Protein AF-A0A5M9MQL4-F1 (afdb_monomer)

pLDDT: mean 82.57, std 18.45, range [30.12, 98.5]

Mean predicted aligned error: 11.93 Å

Solvent-accessible surface area (backbone atoms only — not comparable to full-atom values): 17598 Å² total; per-residue (Å²): 66,24,28,81,71,44,81,58,84,65,66,67,48,78,46,79,80,83,87,51,44,29,30,41,37,52,35,53,48,24,28,26,65,87,74,41,56,81,94,66,38,39,53,90,72,33,30,30,50,18,42,39,51,50,51,50,56,43,53,77,66,74,36,50,30,37,40,28,50,42,57,76,33,32,61,45,74,82,80,93,87,56,92,81,45,52,37,38,38,32,18,50,42,86,29,15,28,28,73,91,70,4,24,29,65,71,50,24,53,88,40,50,30,52,73,69,54,20,55,52,46,35,53,51,39,47,49,50,27,53,50,38,29,72,76,72,68,46,78,40,39,73,34,72,18,14,7,15,16,39,34,38,36,36,51,42,42,77,64,67,28,46,76,41,45,51,49,61,60,53,51,74,78,41,70,59,76,67,64,55,68,92,50,81,65,44,79,41,59,48,70,59,38,25,68,59,34,73,72,62,32,66,50,33,56,52,14,51,49,34,43,78,73,72,29,52,23,38,34,43,17,51,36,77,47,68,62,36,69,60,39,52,80,40,36,32,72,43,74,43,57,30,61,89,61,97,68,54,72,66,56,47,62,74,42,37,71,59,32,46,52,56,39,52,52,50,52,50,51,52,52,52,51,51,51,51,53,53,55,52,49,57,55,49,53,54,51,47,55,52,51,50,55,54,50,57,53,56,65,59,68,75,70,71,88,78,78,94,77,94,80,88,82,91,79,90,80,89,80,85,87,132

Structure (mmCIF, N/CA/C/O backbone):
data_AF-A0A5M9MQL4-F1
#
_entry.id   AF-A0A5M9MQL4-F1
#
loop_
_atom_site.group_PDB
_atom_site.id
_atom_site.type_symbol
_atom_site.label_atom_id
_atom_site.label_alt_id
_atom_site.label_comp_id
_atom_site.label_asym_id
_atom_site.label_entity_id
_atom_site.label_seq_id
_atom_site.pdbx_PDB_ins_code
_atom_site.Cartn_x
_atom_site.Cartn_y
_atom_site.Cartn_z
_atom_site.occupancy
_atom_site.B_iso_or_equiv
_atom_site.auth_seq_id
_atom_site.auth_comp_id
_atom_site.auth_asym_id
_atom_site.auth_atom_id
_atom_site.pdbx_PDB_model_num
ATOM 1 N N . MET A 1 1 ? -5.502 16.617 14.161 1.00 89.38 1 MET A N 1
ATOM 2 C CA . MET A 1 1 ? -4.480 16.260 15.170 1.00 89.38 1 MET A CA 1
ATOM 3 C C . MET A 1 1 ? -3.610 15.175 14.572 1.00 89.38 1 MET A C 1
ATOM 5 O O . MET A 1 1 ? -4.162 14.224 14.046 1.00 89.38 1 MET A O 1
ATOM 9 N N . GLY A 1 2 ? -2.292 15.336 14.601 1.00 89.88 2 GLY A N 1
ATOM 10 C CA . GLY A 1 2 ? -1.346 14.356 14.076 1.00 89.88 2 GLY A CA 1
ATOM 11 C C . GLY A 1 2 ? -1.060 13.206 15.049 1.00 89.88 2 GLY A C 1
ATOM 12 O O . GLY A 1 2 ? -1.556 13.206 16.182 1.00 89.88 2 GLY A O 1
ATOM 13 N N . PRO A 1 3 ? -0.200 12.255 14.651 1.00 89.19 3 PRO A N 1
ATOM 14 C CA . PRO A 1 3 ? 0.054 11.037 15.417 1.00 89.19 3 PRO A CA 1
ATOM 15 C C . PRO A 1 3 ? 0.727 11.290 16.766 1.00 89.19 3 PRO A C 1
ATOM 17 O O . PRO A 1 3 ? 0.511 10.532 17.702 1.00 89.19 3 PRO A O 1
ATOM 20 N N . THR A 1 4 ? 1.484 12.377 16.914 1.00 90.81 4 THR A N 1
ATOM 21 C CA . THR A 1 4 ? 2.116 12.801 18.176 1.00 90.81 4 THR A CA 1
ATOM 22 C C . THR A 1 4 ? 1.228 13.727 19.017 1.00 90.81 4 THR A C 1
ATOM 24 O O . THR A 1 4 ? 1.713 14.385 19.933 1.00 90.81 4 THR A O 1
ATOM 27 N N . ARG A 1 5 ? -0.078 13.796 18.714 1.00 89.62 5 ARG A N 1
ATOM 28 C CA . ARG A 1 5 ? -1.075 14.675 19.360 1.00 89.62 5 ARG A CA 1
ATOM 29 C C . ARG A 1 5 ? -0.864 16.178 19.140 1.00 89.62 5 ARG A C 1
ATOM 31 O O . ARG A 1 5 ? -1.530 16.995 19.769 1.00 89.62 5 ARG A O 1
ATOM 38 N N . VAL A 1 6 ? 0.005 16.551 18.205 1.00 91.94 6 VAL A N 1
ATOM 39 C CA . VAL A 1 6 ? 0.216 17.943 17.781 1.00 91.94 6 VAL A CA 1
ATOM 40 C C . VAL A 1 6 ? -0.673 18.251 16.568 1.00 91.94 6 VAL A C 1
ATOM 42 O O . VAL A 1 6 ? -0.814 17.387 15.700 1.00 91.94 6 VAL A O 1
ATOM 45 N N . PRO A 1 7 ? -1.317 19.429 16.470 1.00 93.94 7 PRO A N 1
ATOM 46 C CA . PRO A 1 7 ? -2.039 19.832 15.263 1.00 93.94 7 PRO A CA 1
ATOM 47 C C . PRO A 1 7 ? -1.126 19.852 14.031 1.00 93.94 7 PRO A C 1
ATOM 49 O O . PRO A 1 7 ? 0.000 20.333 14.099 1.00 93.94 7 PRO A O 1
ATOM 52 N N . ILE A 1 8 ? -1.630 19.344 12.908 1.00 93.31 8 ILE A N 1
ATOM 53 C CA . ILE A 1 8 ? -0.932 19.333 11.620 1.00 93.31 8 ILE A CA 1
ATOM 54 C C . ILE A 1 8 ? -1.918 19.714 10.514 1.00 93.31 8 ILE A C 1
ATOM 56 O O . ILE A 1 8 ? -3.110 19.411 10.658 1.00 93.31 8 ILE A O 1
ATOM 60 N N . PRO A 1 9 ? -1.451 20.343 9.423 1.00 94.12 9 PRO A N 1
ATOM 61 C CA . PRO A 1 9 ? -2.223 20.385 8.193 1.00 94.12 9 PRO A CA 1
ATOM 62 C C . PRO A 1 9 ? -2.411 18.957 7.670 1.00 94.12 9 PRO A C 1
ATOM 64 O O . PRO A 1 9 ? -1.522 18.114 7.786 1.00 94.12 9 PRO A O 1
ATOM 67 N N . SER A 1 10 ? -3.590 18.691 7.129 1.00 94.44 10 SER A N 1
ATOM 68 C CA . SER A 1 10 ? -3.975 17.403 6.561 1.00 94.44 10 SER A CA 1
ATOM 69 C C . SER A 1 10 ? -4.997 17.653 5.453 1.00 94.44 10 SER A C 1
ATOM 71 O O . SER A 1 10 ? -5.460 18.785 5.299 1.00 94.44 10 SER A O 1
ATOM 73 N N . PHE A 1 11 ? -5.321 16.635 4.666 1.00 93.88 11 PHE A N 1
ATOM 74 C CA . PHE A 1 11 ? -6.183 16.782 3.499 1.00 93.88 11 PHE A CA 1
ATOM 75 C C . PHE A 1 11 ? -6.940 15.485 3.199 1.00 93.88 11 PHE A C 1
ATOM 77 O O . PHE A 1 11 ? -6.547 14.401 3.629 1.00 93.88 11 PHE A O 1
ATOM 84 N N . TYR A 1 12 ? -8.021 15.620 2.439 1.00 93.94 12 TYR A N 1
ATOM 85 C CA . TYR A 1 12 ? -8.723 14.551 1.736 1.00 93.94 12 TYR A CA 1
ATOM 86 C C . TYR A 1 12 ? -9.181 15.104 0.380 1.00 93.94 12 TYR A C 1
ATOM 88 O O . TYR A 1 12 ? -9.230 16.320 0.184 1.00 93.94 12 TYR A O 1
ATOM 96 N N . GLY A 1 13 ? -9.462 14.218 -0.569 1.00 92.50 13 GLY A N 1
ATOM 97 C CA . GLY A 1 13 ? -10.007 14.579 -1.874 1.00 92.50 13 GLY A CA 1
ATOM 98 C C . GLY A 1 13 ? -11.510 14.336 -1.935 1.00 92.50 13 GLY A C 1
ATOM 99 O O . GLY A 1 13 ? -12.016 13.433 -1.271 1.00 92.50 13 GLY A O 1
ATOM 100 N N . ILE A 1 14 ? -12.210 15.099 -2.771 1.00 92.44 14 ILE A N 1
ATOM 101 C CA . ILE A 1 14 ? -13.597 14.828 -3.153 1.00 92.44 14 ILE A CA 1
ATOM 102 C C . ILE A 1 14 ? -13.629 14.519 -4.649 1.00 92.44 14 ILE A C 1
ATOM 104 O O . ILE A 1 14 ? -13.065 15.255 -5.458 1.00 92.44 14 ILE A O 1
ATOM 108 N N . LEU A 1 15 ? -14.286 13.420 -5.006 1.00 88.25 15 LEU A N 1
ATOM 109 C CA . LEU A 1 15 ? -14.559 13.023 -6.379 1.00 88.25 15 LEU A CA 1
ATOM 110 C C . LEU A 1 15 ? -16.038 13.268 -6.682 1.00 88.25 15 LEU A C 1
ATOM 112 O O . LEU A 1 15 ? -16.921 12.658 -6.071 1.00 88.25 15 LEU A O 1
ATOM 116 N N . GLU A 1 16 ? -16.289 14.143 -7.653 1.00 79.75 16 GLU A N 1
ATOM 117 C CA . GLU A 1 16 ? -17.612 14.438 -8.202 1.00 79.75 16 GLU A CA 1
ATOM 118 C C . GLU A 1 16 ? -17.593 14.057 -9.688 1.00 79.75 16 GLU A C 1
ATOM 120 O O . GLU A 1 16 ? -16.821 14.614 -10.465 1.00 79.75 16 GLU A O 1
ATOM 125 N N . GLY A 1 17 ? -18.380 13.053 -10.089 1.00 65.75 17 GLY A N 1
ATOM 126 C CA . GLY A 1 17 ? -18.441 12.621 -11.495 1.00 65.75 17 GLY A CA 1
ATOM 127 C C . GLY A 1 17 ? -18.803 11.153 -11.733 1.00 65.75 17 GLY A C 1
ATOM 128 O O . GLY A 1 17 ? -19.280 10.816 -12.809 1.00 65.75 17 GLY A O 1
ATOM 129 N N . SER A 1 18 ? -18.661 10.283 -10.730 1.00 60.66 18 SER A N 1
ATOM 130 C CA . SER A 1 18 ? -18.972 8.842 -10.816 1.00 60.66 18 SER A CA 1
ATOM 131 C C . SER A 1 18 ? -20.425 8.493 -10.449 1.00 60.66 18 SER A C 1
ATOM 133 O O . SER A 1 18 ? -20.727 7.359 -10.083 1.00 60.66 18 SER A O 1
ATOM 135 N N . GLY A 1 19 ? -21.337 9.471 -10.496 1.00 74.06 19 GLY A N 1
ATOM 136 C CA . GLY A 1 19 ? -22.740 9.316 -10.084 1.00 74.06 19 GLY A CA 1
ATOM 137 C C . GLY A 1 19 ? -22.990 9.401 -8.570 1.00 74.06 19 GLY A C 1
ATOM 138 O O . GLY A 1 19 ? -24.143 9.516 -8.168 1.00 74.06 19 GLY A O 1
ATOM 139 N N . GLN A 1 20 ? -21.934 9.411 -7.747 1.00 83.94 20 GLN A N 1
ATOM 140 C CA . GLN A 1 20 ? -21.993 9.595 -6.292 1.00 83.94 20 GLN A CA 1
ATOM 141 C C . GLN A 1 20 ? -20.872 10.519 -5.797 1.00 83.94 20 GLN A C 1
ATOM 143 O O . GLN A 1 20 ? -19.739 10.436 -6.279 1.00 83.94 20 GLN A O 1
ATOM 148 N N . LYS A 1 21 ? -21.164 11.382 -4.814 1.00 90.31 21 LYS A N 1
ATOM 149 C CA . LYS A 1 21 ? -20.151 12.247 -4.183 1.00 90.31 21 LYS A CA 1
ATOM 150 C C . LYS A 1 21 ? -19.288 11.400 -3.246 1.00 90.31 21 LYS A C 1
ATOM 152 O O . LYS A 1 21 ? -19.795 10.887 -2.246 1.00 90.31 21 LYS A O 1
ATOM 157 N N . THR A 1 22 ? -18.009 11.228 -3.586 1.00 90.25 22 THR A N 1
ATOM 158 C CA . THR A 1 22 ? -17.096 10.318 -2.871 1.00 90.25 22 THR A CA 1
ATOM 159 C C . THR A 1 22 ? -15.945 11.080 -2.226 1.00 90.25 22 THR A C 1
ATOM 161 O O . THR A 1 22 ? -15.240 11.805 -2.923 1.00 90.25 22 THR A O 1
ATOM 164 N N . ALA A 1 23 ? -15.699 10.880 -0.931 1.00 92.25 23 ALA A N 1
ATOM 165 C CA . ALA A 1 23 ? -14.461 11.327 -0.296 1.00 92.25 23 ALA A CA 1
ATOM 166 C C . ALA A 1 23 ? -13.365 10.265 -0.413 1.00 92.25 23 ALA A C 1
ATOM 168 O O . ALA A 1 23 ? -13.613 9.083 -0.181 1.00 92.25 23 ALA A O 1
ATOM 169 N N . VAL A 1 24 ? -12.143 10.698 -0.713 1.00 91.38 24 VAL A N 1
ATOM 170 C CA . VAL A 1 24 ? -10.936 9.870 -0.712 1.00 91.38 24 VAL A CA 1
ATOM 171 C C . VAL A 1 24 ? -10.000 10.376 0.379 1.00 91.38 24 VAL A C 1
ATOM 173 O O . VAL A 1 24 ? -9.497 11.497 0.312 1.00 91.38 24 VAL A O 1
ATOM 176 N N . ILE A 1 25 ? -9.775 9.551 1.395 1.00 90.69 25 ILE A N 1
ATOM 177 C CA . ILE A 1 25 ? -8.973 9.878 2.571 1.00 90.69 25 ILE A CA 1
ATOM 178 C C . ILE A 1 25 ? -7.661 9.101 2.505 1.00 90.69 25 ILE A C 1
ATOM 180 O O . ILE A 1 25 ? -7.653 7.873 2.587 1.00 90.69 25 ILE A O 1
ATOM 184 N N . GLU A 1 26 ? -6.547 9.828 2.407 1.00 88.81 26 GLU A N 1
ATOM 185 C CA . GLU A 1 26 ? -5.226 9.260 2.660 1.00 88.81 26 GLU A CA 1
ATOM 186 C C . GLU A 1 26 ? -4.913 9.369 4.152 1.00 88.81 26 GLU A C 1
ATOM 188 O O . GLU A 1 26 ? -4.581 10.427 4.690 1.00 88.81 26 GLU A O 1
ATOM 193 N N . MET A 1 27 ? -4.998 8.249 4.853 1.00 85.44 27 MET A N 1
ATOM 194 C CA . MET A 1 27 ? -4.741 8.156 6.280 1.00 85.44 27 MET A CA 1
ATOM 195 C C . MET A 1 27 ? -3.363 8.661 6.682 1.00 85.44 27 MET A C 1
ATOM 197 O O . MET A 1 27 ? -3.205 9.241 7.761 1.00 85.44 27 MET A O 1
ATOM 201 N N . ALA A 1 28 ? -2.355 8.433 5.836 1.00 85.69 28 ALA A N 1
ATOM 202 C CA . ALA A 1 28 ? -0.998 8.885 6.096 1.00 85.69 28 ALA A CA 1
ATOM 203 C C . ALA A 1 28 ? -0.907 10.417 6.213 1.00 85.69 28 ALA A C 1
ATOM 205 O O . ALA A 1 28 ? -0.031 10.906 6.929 1.00 85.69 28 ALA A O 1
ATOM 206 N N . ALA A 1 29 ? -1.849 11.164 5.624 1.00 88.81 29 ALA A N 1
ATOM 207 C CA . ALA A 1 29 ? -1.941 12.613 5.775 1.00 88.81 29 ALA A CA 1
ATOM 208 C C . ALA A 1 29 ? -2.277 13.047 7.214 1.00 88.81 29 ALA A C 1
ATOM 210 O O . ALA A 1 29 ? -1.984 14.181 7.592 1.00 88.81 29 ALA A O 1
ATOM 211 N N . ALA A 1 30 ? -2.886 12.179 8.032 1.00 89.25 30 ALA A N 1
ATOM 212 C CA . ALA A 1 30 ? -3.233 12.468 9.430 1.00 89.25 30 ALA A CA 1
ATOM 213 C C . ALA A 1 30 ? -2.471 11.610 10.451 1.00 89.25 30 ALA A C 1
ATOM 215 O O . ALA A 1 30 ? -2.243 12.050 11.577 1.00 89.25 30 ALA A O 1
ATOM 216 N N . ALA A 1 31 ? -2.091 10.390 10.074 1.00 87.12 31 ALA A N 1
ATOM 217 C CA . ALA A 1 31 ? -1.486 9.386 10.944 1.00 87.12 31 ALA A CA 1
ATOM 218 C C . ALA A 1 31 ? -0.367 8.612 10.221 1.00 87.12 31 ALA A C 1
ATOM 220 O O . ALA A 1 31 ? -0.189 7.417 10.419 1.00 87.12 31 ALA A O 1
ATOM 221 N N . GLY A 1 32 ? 0.389 9.259 9.334 1.00 86.62 32 GLY A N 1
ATOM 222 C CA . GLY A 1 32 ? 1.534 8.655 8.654 1.00 86.62 32 GLY A CA 1
ATOM 223 C C . GLY A 1 32 ? 2.772 8.543 9.545 1.00 86.62 32 GLY A C 1
ATOM 224 O O . GLY A 1 32 ? 3.047 9.402 10.382 1.00 86.62 32 GLY A O 1
ATOM 225 N N . LEU A 1 33 ? 3.583 7.498 9.347 1.00 85.12 33 LEU A N 1
ATOM 226 C CA . LEU A 1 33 ? 4.875 7.345 10.037 1.00 85.12 33 LEU A CA 1
ATOM 227 C C . LEU A 1 33 ? 5.884 8.451 9.669 1.00 85.12 33 LEU A C 1
ATOM 229 O O . LEU A 1 33 ? 6.758 8.770 10.473 1.00 85.12 33 LEU A O 1
ATOM 233 N N . SER A 1 34 ? 5.755 9.050 8.481 1.00 85.94 34 SER A N 1
ATOM 234 C CA . SER A 1 34 ? 6.532 10.218 8.039 1.00 85.94 34 SER A CA 1
ATOM 235 C C . SER A 1 34 ? 6.284 11.461 8.900 1.00 85.94 34 SER A C 1
ATOM 237 O O . SER A 1 34 ? 7.169 12.301 9.020 1.00 85.94 34 SER A O 1
ATOM 239 N N . LEU A 1 35 ? 5.120 11.544 9.552 1.00 87.38 35 LEU A N 1
ATOM 240 C CA . LEU A 1 35 ? 4.739 12.642 10.443 1.00 87.38 35 LEU A CA 1
ATOM 241 C C . LEU A 1 35 ? 5.282 12.470 11.871 1.00 87.38 35 LEU A C 1
ATOM 243 O O . LEU A 1 35 ? 5.104 13.352 12.709 1.00 87.38 35 LEU A O 1
ATOM 247 N N . VAL A 1 36 ? 5.917 11.331 12.175 1.00 88.25 36 VAL A N 1
ATOM 248 C CA . VAL A 1 36 ? 6.486 11.035 13.495 1.00 88.25 36 VAL A CA 1
ATOM 249 C C . VAL A 1 36 ? 8.012 11.149 13.422 1.00 88.25 36 VAL A C 1
ATOM 251 O O . VAL A 1 36 ? 8.656 10.296 12.791 1.00 88.25 36 VAL A O 1
ATOM 254 N N . PRO A 1 37 ? 8.622 12.150 14.089 1.00 88.12 37 PRO A N 1
ATOM 255 C CA . PRO A 1 37 ? 10.072 12.232 14.218 1.00 88.12 37 PRO A CA 1
ATOM 256 C C . PRO A 1 37 ? 10.645 10.915 14.737 1.00 88.12 37 PRO A C 1
ATOM 258 O O . PRO A 1 37 ? 10.048 10.282 15.606 1.00 88.12 37 PRO A O 1
ATOM 261 N N . ARG A 1 38 ? 11.814 10.492 14.238 1.00 86.69 38 ARG A N 1
ATOM 262 C CA . ARG A 1 38 ? 12.418 9.198 14.619 1.00 86.69 38 ARG A CA 1
ATOM 263 C C . ARG A 1 38 ? 12.583 9.039 16.134 1.00 86.69 38 ARG A C 1
ATOM 265 O O . ARG A 1 38 ? 12.374 7.949 16.645 1.00 86.69 38 ARG A O 1
ATOM 272 N N . THR A 1 39 ? 12.900 10.125 16.834 1.00 88.38 39 THR A N 1
ATOM 273 C CA . THR A 1 39 ? 13.045 10.187 18.299 1.00 88.38 39 THR A CA 1
ATOM 274 C C . THR A 1 39 ? 11.723 10.074 19.062 1.00 88.38 39 THR A C 1
ATOM 276 O O . THR A 1 39 ? 11.735 9.844 20.264 1.00 88.38 39 THR A O 1
ATOM 279 N N . CYS A 1 40 ? 10.589 10.226 18.378 1.00 85.75 40 CYS A N 1
ATOM 280 C CA . CYS A 1 40 ? 9.239 10.176 18.942 1.00 85.75 40 CYS A CA 1
ATOM 281 C C . CYS A 1 40 ? 8.453 8.943 18.469 1.00 85.75 40 CYS A C 1
ATOM 283 O O . CYS A 1 40 ? 7.237 8.877 18.648 1.00 85.75 40 CYS A O 1
ATOM 285 N N . ARG A 1 41 ? 9.121 7.988 17.813 1.00 88.50 41 ARG A N 1
ATOM 286 C CA . ARG A 1 41 ? 8.505 6.759 17.312 1.00 88.50 41 ARG A CA 1
ATOM 287 C C . ARG A 1 41 ? 8.243 5.794 18.459 1.00 88.50 41 ARG A C 1
ATOM 289 O O . ARG A 1 41 ? 9.104 5.005 18.825 1.00 88.50 41 ARG A O 1
ATOM 296 N N . ASP A 1 42 ? 7.035 5.883 18.993 1.00 88.12 42 ASP A N 1
ATOM 297 C CA . ASP A 1 42 ? 6.517 4.953 19.985 1.00 88.12 42 ASP A CA 1
ATOM 298 C C . ASP A 1 42 ? 5.043 4.631 19.660 1.00 88.12 42 ASP A C 1
ATOM 300 O O . ASP A 1 42 ? 4.166 5.494 19.788 1.00 88.12 42 ASP A O 1
ATOM 304 N N . PRO A 1 43 ? 4.737 3.404 19.200 1.00 86.19 43 PRO A N 1
ATOM 305 C CA . PRO A 1 43 ? 3.380 3.015 18.837 1.00 86.19 43 PRO A CA 1
ATOM 306 C C . PRO A 1 43 ? 2.434 2.883 20.039 1.00 86.19 43 PRO A C 1
ATOM 308 O O . PRO A 1 43 ? 1.234 2.748 19.830 1.00 86.19 43 PRO A O 1
ATOM 311 N N . CYS A 1 44 ? 2.923 2.937 21.281 1.00 86.56 44 CYS A N 1
ATOM 312 C CA . CYS A 1 44 ? 2.067 2.950 22.468 1.00 86.56 44 CYS A CA 1
ATOM 313 C C . CYS A 1 44 ? 1.450 4.331 22.743 1.00 86.56 44 CYS A C 1
ATOM 315 O O . CYS A 1 44 ? 0.470 4.424 23.481 1.00 86.56 44 CYS A O 1
ATOM 317 N N . VAL A 1 45 ? 2.014 5.406 22.178 1.00 86.88 45 VAL A N 1
ATOM 318 C CA . VAL A 1 45 ? 1.562 6.787 22.437 1.00 86.88 45 VAL A CA 1
ATOM 319 C C . VAL A 1 45 ? 0.992 7.487 21.208 1.00 86.88 45 VAL A C 1
ATOM 321 O O . VAL A 1 45 ? 0.275 8.485 21.360 1.00 86.88 45 VAL A O 1
ATOM 324 N N . THR A 1 46 ? 1.287 6.983 20.005 1.00 87.56 46 THR A N 1
ATOM 325 C CA . THR A 1 46 ? 0.744 7.547 18.767 1.00 87.56 46 THR A CA 1
ATOM 326 C C . THR A 1 46 ? -0.761 7.328 18.647 1.00 87.56 46 THR A C 1
ATOM 328 O O . THR A 1 46 ? -1.338 6.437 19.269 1.00 87.56 46 THR A O 1
ATOM 331 N N . THR A 1 47 ? -1.431 8.183 17.874 1.00 87.38 47 THR A N 1
ATOM 332 C CA . THR A 1 47 ? -2.890 8.144 17.725 1.00 87.38 47 THR A CA 1
ATOM 333 C C . THR A 1 47 ? -3.337 8.279 16.275 1.00 87.38 47 THR A C 1
ATOM 335 O O . THR A 1 47 ? -2.773 9.051 15.506 1.00 87.38 47 THR A O 1
ATOM 338 N N . THR A 1 48 ? -4.419 7.585 15.927 1.00 86.81 48 THR A N 1
ATOM 339 C CA . THR A 1 48 ? -5.154 7.764 14.667 1.00 86.81 48 THR A CA 1
ATOM 340 C C . THR A 1 48 ? -6.323 8.744 14.795 1.00 86.81 48 THR A C 1
ATOM 342 O O . THR A 1 48 ? -7.145 8.831 13.891 1.00 86.81 48 THR A O 1
ATOM 345 N N . PHE A 1 49 ? -6.415 9.518 15.884 1.00 88.19 49 PHE A N 1
ATOM 346 C CA . PHE A 1 49 ? -7.522 10.456 16.113 1.00 88.19 49 PHE A CA 1
ATOM 347 C C . PHE A 1 49 ? -7.743 11.428 14.943 1.00 88.19 49 PHE A C 1
ATOM 349 O O . PHE A 1 49 ? -8.883 11.706 14.581 1.00 88.19 49 PHE A O 1
ATOM 356 N N . GLY A 1 50 ? -6.663 11.903 14.312 1.00 89.25 50 GLY A N 1
ATOM 357 C CA . GLY A 1 50 ? -6.744 12.779 13.141 1.00 89.25 50 GLY A CA 1
ATOM 358 C C . GLY A 1 50 ? -7.496 12.177 11.958 1.00 89.25 50 GLY A C 1
ATOM 359 O O . GLY A 1 50 ? -8.183 12.905 11.256 1.00 89.25 50 GLY A O 1
ATOM 360 N N . VAL A 1 51 ? -7.436 10.858 11.778 1.00 90.00 51 VAL A N 1
ATOM 361 C CA . VAL A 1 51 ? -8.174 10.150 10.720 1.00 90.00 51 VAL A CA 1
ATOM 362 C C . VAL A 1 51 ? -9.674 10.244 10.980 1.00 90.00 51 VAL A C 1
ATOM 364 O O . VAL A 1 51 ? -10.446 10.487 10.062 1.00 90.00 51 VAL A O 1
ATOM 367 N N . GLY A 1 52 ? -10.086 10.158 12.246 1.00 88.94 52 GLY A N 1
ATOM 368 C CA . GLY A 1 52 ? -11.487 10.319 12.632 1.00 88.94 52 GLY A CA 1
ATOM 369 C C . GLY A 1 52 ? -11.978 11.731 12.367 1.00 88.94 52 GLY A C 1
ATOM 370 O O . GLY A 1 52 ? -13.107 11.910 11.934 1.00 88.94 52 GLY A O 1
ATOM 371 N N . GLN A 1 53 ? -11.109 12.728 12.552 1.00 91.19 53 GLN A N 1
ATOM 372 C CA . GLN A 1 53 ? -11.415 14.109 12.186 1.00 91.19 53 GLN A CA 1
ATOM 373 C C . GLN A 1 53 ? -11.555 14.287 10.670 1.00 91.19 53 GLN A C 1
ATOM 375 O O . GLN A 1 53 ? -12.451 15.011 10.256 1.00 91.19 53 GLN A O 1
ATOM 380 N N . LEU A 1 54 ? -10.724 13.622 9.855 1.00 91.88 54 LEU A N 1
ATOM 381 C CA . LEU A 1 54 ? -10.877 13.635 8.394 1.00 91.88 54 LEU A CA 1
ATOM 382 C C . LEU A 1 54 ? -12.188 12.974 7.959 1.00 91.88 54 LEU A C 1
ATOM 384 O O . LEU A 1 54 ? -12.888 13.525 7.121 1.00 91.88 54 LEU A O 1
ATOM 388 N N . ILE A 1 55 ? -12.548 11.836 8.560 1.00 90.12 55 ILE A N 1
ATOM 389 C CA . ILE A 1 55 ? -13.826 11.166 8.285 1.00 90.12 55 ILE A CA 1
ATOM 390 C C . ILE A 1 55 ? -14.991 12.078 8.665 1.00 90.12 55 ILE A C 1
ATOM 392 O O . ILE A 1 55 ? -15.890 12.260 7.858 1.00 90.12 55 ILE A O 1
ATOM 396 N N . THR A 1 56 ? -14.973 12.692 9.852 1.00 89.88 56 THR A N 1
ATOM 397 C CA . THR A 1 56 ? -16.019 13.644 10.255 1.00 89.88 56 THR A CA 1
ATOM 398 C C . THR A 1 56 ? -16.107 14.829 9.295 1.00 89.88 56 THR A C 1
ATOM 400 O O . THR A 1 56 ? -17.203 15.161 8.870 1.00 89.88 56 THR A O 1
ATOM 403 N N . ALA A 1 57 ? -14.975 15.421 8.903 1.00 91.56 57 ALA A N 1
ATOM 404 C CA . ALA A 1 57 ? -14.964 16.529 7.950 1.00 91.56 57 ALA A CA 1
ATOM 405 C C . ALA A 1 57 ? -15.538 16.122 6.582 1.00 91.56 57 ALA A C 1
ATOM 407 O O . ALA A 1 57 ? -16.323 16.863 6.006 1.00 91.56 57 ALA A O 1
ATOM 408 N N . ALA A 1 58 ? -15.215 14.919 6.099 1.00 91.50 58 ALA A N 1
ATOM 409 C CA . ALA A 1 58 ? -15.799 14.378 4.876 1.00 91.50 58 ALA A CA 1
ATOM 410 C C . ALA A 1 58 ? -17.311 14.122 5.011 1.00 91.50 58 ALA A C 1
ATOM 412 O O . ALA A 1 58 ? -18.061 14.373 4.074 1.00 91.50 58 ALA A O 1
ATOM 413 N N . LEU A 1 59 ? -17.778 13.642 6.168 1.00 89.38 59 LEU A N 1
ATOM 414 C CA . LEU A 1 59 ? -19.208 13.455 6.437 1.00 89.38 59 LEU A CA 1
ATOM 415 C C . LEU A 1 59 ? -19.968 14.789 6.464 1.00 89.38 59 LEU A C 1
ATOM 417 O O . LEU A 1 59 ? -21.097 14.839 5.986 1.00 89.38 59 LEU A O 1
ATOM 421 N N . ASP A 1 60 ? -19.348 15.860 6.966 1.00 91.19 60 ASP A N 1
ATOM 422 C CA . ASP A 1 60 ? -19.921 17.215 6.963 1.00 91.19 60 ASP A CA 1
ATOM 423 C C . ASP A 1 60 ? -20.062 17.801 5.540 1.00 91.19 60 ASP A C 1
ATOM 425 O O . ASP A 1 60 ? -20.709 18.829 5.352 1.00 91.19 60 ASP A O 1
ATOM 429 N N . GLU A 1 61 ? -19.488 17.142 4.528 1.00 91.12 61 GLU A N 1
ATOM 430 C CA . GLU A 1 61 ? -19.662 17.471 3.112 1.00 91.12 61 GLU A CA 1
ATOM 431 C C . GLU A 1 61 ? -20.785 16.684 2.413 1.00 91.12 61 GLU A C 1
ATOM 433 O O . GLU A 1 61 ? -20.877 16.721 1.180 1.00 91.12 61 GLU A O 1
ATOM 438 N N . ASP A 1 62 ? -21.630 15.972 3.166 1.00 88.69 62 ASP A N 1
ATOM 439 C CA . ASP A 1 62 ? -22.759 15.182 2.649 1.00 88.69 62 ASP A CA 1
ATOM 440 C C . ASP A 1 62 ? -22.334 14.146 1.587 1.00 88.69 62 ASP A C 1
ATOM 442 O O . ASP A 1 62 ? -23.026 13.891 0.595 1.00 88.69 62 ASP A O 1
ATOM 446 N N . VAL A 1 63 ? -21.152 13.549 1.764 1.00 90.25 63 VAL A N 1
ATOM 447 C CA . VAL A 1 63 ? -20.663 12.491 0.873 1.00 90.25 63 VAL A CA 1
ATOM 448 C C . VAL A 1 63 ? -21.479 11.214 1.046 1.00 90.25 63 VAL A C 1
ATOM 450 O O . VAL A 1 63 ? -21.855 10.831 2.150 1.00 90.25 63 VAL A O 1
ATOM 453 N N . GLN A 1 64 ? -21.717 10.516 -0.058 1.00 88.25 64 GLN A N 1
ATOM 454 C CA . GLN A 1 64 ? -22.453 9.247 -0.063 1.00 88.25 64 GLN A CA 1
ATOM 455 C C . GLN A 1 64 ? -21.523 8.054 0.174 1.00 88.25 64 GLN A C 1
ATOM 457 O O . GLN A 1 64 ? -21.943 7.004 0.668 1.00 88.25 64 GLN A O 1
ATOM 462 N N . ARG A 1 65 ? -20.242 8.235 -0.159 1.00 88.25 65 ARG A N 1
ATOM 463 C CA . ARG A 1 65 ? -19.210 7.209 -0.077 1.00 88.25 65 ARG A CA 1
ATOM 464 C C . ARG A 1 65 ? -17.902 7.792 0.447 1.00 88.25 65 ARG A C 1
ATOM 466 O O . ARG A 1 65 ? -17.518 8.900 0.077 1.00 88.25 65 ARG A O 1
ATOM 473 N N . ILE A 1 66 ? -17.200 7.029 1.276 1.00 88.69 66 ILE A N 1
ATOM 474 C CA . ILE A 1 66 ? -15.839 7.319 1.731 1.00 88.69 66 ILE A CA 1
ATOM 475 C C . ILE A 1 66 ? -14.952 6.140 1.363 1.00 88.69 66 ILE A C 1
ATOM 477 O O . ILE A 1 66 ? -15.228 5.003 1.737 1.00 88.69 66 ILE A O 1
ATOM 481 N N . ILE A 1 67 ? -13.849 6.433 0.689 1.00 86.81 67 ILE A N 1
ATOM 482 C CA . ILE A 1 67 ? -12.754 5.501 0.463 1.00 86.81 67 ILE A CA 1
ATOM 483 C C . ILE A 1 67 ? -11.574 5.979 1.277 1.00 86.81 67 ILE A C 1
ATOM 485 O O . ILE A 1 67 ? -11.116 7.105 1.117 1.00 86.81 67 ILE A O 1
ATOM 489 N N . THR A 1 68 ? -11.069 5.120 2.147 1.00 85.31 68 THR A N 1
ATOM 490 C CA . THR A 1 68 ? -9.864 5.402 2.919 1.00 85.31 68 THR A CA 1
ATOM 491 C C . THR A 1 68 ? -8.833 4.331 2.645 1.00 85.31 68 THR A C 1
ATOM 493 O O . THR A 1 68 ? -9.156 3.143 2.647 1.00 85.31 68 THR A O 1
ATOM 496 N N . ASP A 1 69 ? -7.582 4.718 2.432 1.00 77.38 69 ASP A N 1
ATOM 497 C CA . ASP A 1 69 ? -6.497 3.749 2.521 1.00 77.38 69 ASP A CA 1
ATOM 498 C C . ASP A 1 69 ? -6.220 3.414 3.992 1.00 77.38 69 ASP A C 1
ATOM 500 O O . ASP A 1 69 ? -6.648 4.124 4.901 1.00 77.38 69 ASP A O 1
ATOM 504 N N . VAL A 1 70 ? -5.558 2.285 4.250 1.00 65.06 70 VAL A N 1
ATOM 505 C CA . VAL A 1 70 ? -5.176 1.884 5.606 1.00 65.06 70 VAL A CA 1
ATOM 506 C C . VAL A 1 70 ? -3.683 1.578 5.647 1.00 65.06 70 VAL A C 1
ATOM 508 O O . VAL A 1 70 ? -3.234 0.480 5.300 1.00 65.06 70 VAL A O 1
ATOM 511 N N . VAL A 1 71 ? -2.902 2.566 6.090 1.00 57.62 71 VAL A N 1
ATOM 512 C CA . VAL A 1 71 ? -1.431 2.513 6.165 1.00 57.62 71 VAL A CA 1
ATOM 513 C C . VAL A 1 71 ? -0.947 2.374 7.602 1.00 57.62 71 VAL A C 1
ATOM 515 O O . VAL A 1 71 ? -1.571 2.821 8.543 1.00 57.62 71 VAL A O 1
ATOM 518 N N . ILE A 1 72 ? 0.195 1.732 7.794 1.00 43.88 72 ILE A N 1
ATOM 519 C CA . ILE A 1 72 ? 0.672 1.189 9.069 1.00 43.88 72 ILE A CA 1
ATOM 520 C C . ILE A 1 72 ? 0.812 2.242 10.216 1.00 43.88 72 ILE A C 1
ATOM 522 O O . ILE A 1 72 ? 1.880 2.826 10.364 1.00 43.88 72 ILE A O 1
ATOM 526 N N . GLN A 1 73 ? -0.168 2.390 11.132 1.00 48.66 73 GLN A N 1
ATOM 527 C CA . GLN A 1 73 ? -0.003 3.073 12.449 1.00 48.66 73 GLN A CA 1
ATOM 528 C C . GLN A 1 73 ? -0.740 2.412 13.630 1.00 48.66 73 GLN A C 1
ATOM 530 O O . GLN A 1 73 ? -1.102 1.264 13.478 1.00 48.66 73 GLN A O 1
ATOM 535 N N . ALA A 1 74 ? -0.706 2.955 14.854 1.00 38.59 74 ALA A N 1
ATOM 536 C CA . ALA A 1 74 ? -1.253 2.342 16.083 1.00 38.59 74 ALA A CA 1
ATOM 537 C C . ALA A 1 74 ? -2.724 2.755 16.322 1.00 38.59 74 ALA A C 1
ATOM 539 O O . ALA A 1 74 ? -3.129 3.792 15.799 1.00 38.59 74 ALA A O 1
ATOM 540 N N . PRO A 1 75 ? -3.540 1.995 17.079 1.00 42.41 75 PRO A N 1
ATOM 541 C CA . PRO A 1 75 ? -4.981 2.226 17.119 1.00 42.41 75 PRO A CA 1
ATOM 542 C C . PRO A 1 75 ? -5.357 3.309 18.133 1.00 42.41 75 PRO A C 1
ATOM 544 O O . PRO A 1 75 ? -4.974 3.193 19.287 1.00 42.41 75 PRO A O 1
ATOM 547 N N . VAL A 1 76 ? -6.178 4.290 17.737 1.00 41.38 76 VAL A N 1
ATOM 548 C CA . VAL A 1 76 ? -7.368 4.766 18.486 1.00 41.38 76 VAL A CA 1
ATOM 549 C C . VAL A 1 76 ? -8.261 5.543 17.516 1.00 41.38 76 VAL A C 1
ATOM 551 O O . VAL A 1 76 ? -7.840 6.576 16.989 1.00 41.38 76 VAL A O 1
ATOM 554 N N . MET A 1 77 ? -9.513 5.122 17.330 1.00 49.00 77 MET A N 1
ATOM 555 C CA . MET A 1 77 ? -10.526 5.993 16.734 1.00 49.00 77 MET A CA 1
ATOM 556 C C . MET A 1 77 ? -11.930 5.665 17.245 1.00 49.00 77 MET A C 1
ATOM 558 O O . MET A 1 77 ? -12.312 4.501 17.321 1.00 49.00 77 MET A O 1
ATOM 562 N N . VAL A 1 78 ? -12.689 6.712 17.576 1.00 39.59 78 VAL A N 1
ATOM 563 C CA . VAL A 1 78 ? -14.133 6.675 17.830 1.00 39.59 78 VAL A CA 1
ATOM 564 C C . VAL A 1 78 ? -14.752 7.741 16.933 1.00 39.59 78 VAL A C 1
ATOM 566 O O . VAL A 1 78 ? -14.432 8.919 17.078 1.00 39.59 78 VAL A O 1
ATOM 569 N N . VAL A 1 79 ? -15.615 7.328 16.006 1.00 48.28 79 VAL A N 1
ATOM 570 C CA . VAL A 1 79 ? -16.445 8.218 15.182 1.00 48.28 79 VAL A CA 1
ATOM 571 C C . VAL A 1 79 ? -17.900 7.803 15.392 1.00 48.28 79 VAL A C 1
ATOM 573 O O . VAL A 1 79 ? -18.230 6.621 15.322 1.00 48.28 79 VAL A O 1
ATOM 576 N N . LEU A 1 80 ? -18.764 8.772 15.691 1.00 42.75 80 LEU A N 1
ATOM 577 C CA . LEU A 1 80 ? -20.196 8.591 15.930 1.00 42.75 80 LEU A CA 1
ATOM 578 C C . LEU A 1 80 ? -20.968 9.369 14.857 1.00 42.75 80 LEU A C 1
ATOM 580 O O . LEU A 1 80 ? -21.162 10.566 15.044 1.00 42.75 80 LEU A O 1
ATOM 584 N N . ARG A 1 81 ? -21.360 8.695 13.758 1.00 50.88 81 ARG A N 1
ATOM 585 C CA . ARG A 1 81 ? -22.465 9.006 12.801 1.00 50.88 81 ARG A CA 1
ATOM 586 C C . ARG A 1 81 ? -22.215 8.311 11.452 1.00 50.88 81 ARG A C 1
ATOM 588 O O . ARG A 1 81 ? -21.595 8.888 10.576 1.00 50.88 81 ARG A O 1
ATOM 595 N N . LEU A 1 82 ? -22.645 7.055 11.295 1.00 60.56 82 LEU A N 1
ATOM 596 C CA . LEU A 1 82 ? -22.203 6.221 10.157 1.00 60.56 82 LEU A CA 1
ATOM 597 C C . LEU A 1 82 ? -23.298 5.411 9.459 1.00 60.56 82 LEU A C 1
ATOM 599 O O . LEU A 1 82 ? -23.003 4.606 8.588 1.00 60.56 82 LEU A O 1
ATOM 603 N N . ARG A 1 83 ? -24.571 5.586 9.826 1.00 56.12 83 ARG A N 1
ATOM 604 C CA . ARG A 1 83 ? -25.634 4.695 9.330 1.00 56.12 83 ARG A CA 1
ATOM 605 C C . ARG A 1 83 ? -26.064 4.942 7.877 1.00 56.12 83 ARG A C 1
ATOM 607 O O . ARG A 1 83 ? -26.802 4.114 7.360 1.00 56.12 83 ARG A O 1
ATOM 614 N N . GLU A 1 84 ? -25.614 6.019 7.234 1.00 72.31 84 GLU A N 1
ATOM 615 C CA . GLU A 1 84 ? -26.098 6.425 5.899 1.00 72.31 84 GLU A CA 1
ATOM 616 C C . GLU A 1 84 ? -25.003 6.523 4.822 1.00 72.31 84 GLU A C 1
ATOM 618 O O . GLU A 1 84 ? -25.329 6.706 3.654 1.00 72.31 84 GLU A O 1
ATOM 623 N N . VAL A 1 85 ? -23.723 6.359 5.177 1.00 85.19 85 VAL A N 1
ATOM 624 C CA . VAL A 1 85 ? -22.586 6.538 4.254 1.00 85.19 85 VAL A CA 1
ATOM 625 C C . VAL A 1 85 ? -21.831 5.225 4.080 1.00 85.19 85 VAL A C 1
ATOM 627 O O . VAL A 1 85 ? -21.479 4.569 5.061 1.00 85.19 85 VAL A O 1
ATOM 630 N N . GLN A 1 86 ? -21.550 4.847 2.831 1.00 86.75 86 GLN A N 1
ATOM 631 C CA . GLN A 1 86 ? -20.752 3.662 2.518 1.00 86.75 86 GLN A CA 1
ATOM 632 C C . GLN A 1 86 ? -19.271 3.950 2.773 1.00 86.75 86 GLN A C 1
ATOM 634 O O . GLN A 1 86 ? -18.679 4.786 2.096 1.00 86.75 86 GLN A O 1
ATOM 639 N N . ILE A 1 87 ? -18.657 3.250 3.731 1.00 88.19 87 ILE A N 1
ATOM 640 C CA . ILE A 1 87 ? -17.215 3.353 3.989 1.00 88.19 87 ILE A CA 1
ATOM 641 C C . ILE A 1 87 ? -16.506 2.110 3.469 1.00 88.19 87 ILE A C 1
ATOM 643 O O . ILE A 1 87 ? -16.809 0.991 3.879 1.00 88.19 87 ILE A O 1
ATOM 647 N N . GLU A 1 88 ? -15.510 2.324 2.621 1.00 88.56 88 GLU A N 1
ATOM 648 C CA . GLU A 1 88 ? -14.612 1.293 2.121 1.00 88.56 88 GLU A CA 1
ATOM 649 C C . GLU A 1 88 ? -13.182 1.583 2.550 1.00 88.56 88 GLU A C 1
ATOM 651 O O . GLU A 1 88 ? -12.640 2.665 2.325 1.00 88.56 88 GLU A O 1
ATOM 656 N N . ALA A 1 89 ? -12.565 0.590 3.180 1.00 89.19 89 ALA A N 1
ATOM 657 C CA . ALA A 1 89 ? -11.210 0.688 3.680 1.00 89.19 89 ALA A CA 1
ATOM 658 C C . ALA A 1 89 ? -10.286 -0.211 2.858 1.00 89.19 89 ALA A C 1
ATOM 660 O O . ALA A 1 89 ? -10.351 -1.442 2.904 1.00 89.19 89 ALA A O 1
ATOM 661 N N . VAL A 1 90 ? -9.411 0.436 2.104 1.00 87.69 90 VAL A N 1
ATOM 662 C CA . VAL A 1 90 ? -8.496 -0.167 1.149 1.00 87.69 90 VAL A CA 1
ATOM 663 C C . VAL A 1 90 ? -7.210 -0.536 1.880 1.00 87.69 90 VAL A C 1
ATOM 665 O O . VAL A 1 90 ? -6.430 0.324 2.293 1.00 87.69 90 VAL A O 1
ATOM 668 N N . CYS A 1 91 ? -6.986 -1.830 2.091 1.00 85.00 91 CYS A N 1
ATOM 669 C CA . CYS A 1 91 ? -5.989 -2.300 3.046 1.00 85.00 91 CYS A CA 1
ATOM 670 C C . CYS A 1 91 ? -5.086 -3.414 2.504 1.00 85.00 91 CYS A C 1
ATOM 672 O O . CYS A 1 91 ? -5.340 -4.019 1.461 1.00 85.00 91 CYS A O 1
ATOM 674 N N . ASN A 1 92 ? -3.991 -3.674 3.229 1.00 84.00 92 ASN A N 1
ATOM 675 C CA . ASN A 1 92 ? -3.224 -4.899 3.026 1.00 84.00 92 ASN A CA 1
ATOM 676 C C . ASN A 1 92 ? -4.031 -6.083 3.573 1.00 84.00 92 ASN A C 1
ATOM 678 O O . ASN A 1 92 ? -4.224 -6.188 4.786 1.00 84.00 92 ASN A O 1
ATOM 682 N N . TRP A 1 93 ? -4.482 -6.948 2.669 1.00 87.00 93 TRP A N 1
ATOM 683 C CA . TRP A 1 93 ? -5.404 -8.044 2.954 1.00 87.00 93 TRP A CA 1
ATOM 684 C C . TRP A 1 93 ? -4.817 -9.102 3.896 1.00 87.00 93 TRP A C 1
ATOM 686 O O . TRP A 1 93 ? -5.530 -9.651 4.733 1.00 87.00 93 TRP A O 1
ATOM 696 N N . ASP A 1 94 ? -3.503 -9.317 3.839 1.00 87.38 94 ASP A N 1
ATOM 697 C CA . ASP A 1 94 ? -2.821 -10.350 4.628 1.00 87.38 94 ASP A CA 1
ATOM 698 C C . ASP A 1 94 ? -2.629 -9.964 6.105 1.00 87.38 94 ASP A C 1
ATOM 700 O O . ASP A 1 94 ? -2.251 -10.793 6.937 1.00 87.38 94 ASP A O 1
ATOM 704 N N . ASN A 1 95 ? -2.878 -8.699 6.457 1.00 89.19 95 ASN A N 1
ATOM 705 C CA . ASN A 1 95 ? -2.649 -8.204 7.807 1.00 89.19 95 ASN A CA 1
ATOM 706 C C . ASN A 1 95 ? -3.804 -8.574 8.740 1.00 89.19 95 ASN A C 1
ATOM 708 O O . ASN A 1 95 ? -4.907 -8.038 8.629 1.00 89.19 95 ASN A O 1
ATOM 712 N N . VAL A 1 96 ? -3.509 -9.400 9.742 1.00 94.00 96 VAL A N 1
ATOM 713 C CA . VAL A 1 96 ? -4.457 -9.807 10.789 1.00 94.00 96 VAL A CA 1
ATOM 714 C C . VAL A 1 96 ? -4.200 -9.084 12.111 1.00 94.00 96 VAL A C 1
ATOM 716 O O . VAL A 1 96 ? -3.077 -8.666 12.405 1.00 94.00 96 VAL A O 1
ATOM 719 N N . LEU A 1 97 ? -5.250 -8.893 12.912 1.00 93.69 97 LEU A N 1
ATOM 720 C CA . LEU A 1 97 ? -5.183 -8.152 14.172 1.00 93.69 97 LEU A CA 1
ATOM 721 C C . LEU A 1 97 ? -4.341 -8.883 15.233 1.00 93.69 97 LEU A C 1
ATOM 723 O O . LEU A 1 97 ? -3.470 -8.281 15.863 1.00 93.69 97 LEU A O 1
ATOM 727 N N . CYS A 1 98 ? -4.583 -10.182 15.397 1.00 95.44 98 CYS A N 1
ATOM 728 C CA . CYS A 1 98 ? -4.104 -10.988 16.520 1.00 95.44 98 CYS A CA 1
ATOM 729 C C . CYS A 1 98 ? -3.177 -12.136 16.087 1.00 95.44 98 CYS A C 1
ATOM 731 O O . CYS A 1 98 ? -2.940 -12.371 14.901 1.00 95.44 98 CYS A O 1
ATOM 733 N N . GLY A 1 99 ? -2.704 -12.920 17.058 1.00 93.19 99 GLY A N 1
ATOM 734 C CA . GLY A 1 99 ? -1.971 -14.166 16.808 1.00 93.19 99 GLY A CA 1
ATOM 735 C C . GLY A 1 99 ? -0.494 -13.972 16.433 1.00 93.19 99 GLY A C 1
ATOM 736 O O . GLY A 1 99 ? 0.024 -12.853 16.487 1.00 93.19 99 GLY A O 1
ATOM 737 N N . PRO A 1 100 ? 0.229 -15.051 16.079 1.00 92.06 100 PRO A N 1
ATOM 738 C CA . PRO A 1 100 ? 1.673 -14.990 15.820 1.00 92.06 100 PRO A CA 1
ATOM 739 C C . PRO A 1 100 ? 2.049 -14.061 14.660 1.00 92.06 100 PRO A C 1
ATOM 741 O O . PRO A 1 100 ? 3.081 -13.402 14.705 1.00 92.06 100 PRO A O 1
ATOM 744 N N . LYS A 1 101 ? 1.176 -13.969 13.647 1.00 91.88 101 LYS A N 1
ATOM 745 C CA . LYS A 1 101 ? 1.290 -13.040 12.510 1.00 91.88 101 LYS A CA 1
ATOM 746 C C . LYS A 1 101 ? 0.502 -11.736 12.719 1.00 91.88 101 LYS A C 1
ATOM 748 O O . LYS A 1 101 ? 0.268 -11.000 11.766 1.00 91.88 101 LYS A O 1
ATOM 753 N N . GLY A 1 102 ? 0.076 -11.462 13.952 1.00 92.25 102 GLY A N 1
ATOM 754 C CA . GLY A 1 102 ? -0.681 -10.268 14.304 1.00 92.25 102 GLY A CA 1
ATOM 755 C C . GLY A 1 102 ? 0.112 -8.993 14.044 1.00 92.25 102 GLY A C 1
ATOM 756 O O . GLY A 1 102 ? 1.334 -8.948 14.220 1.00 92.25 102 GLY A O 1
ATOM 757 N N . VAL A 1 103 ? -0.592 -7.929 13.661 1.00 91.06 103 VAL A N 1
ATOM 758 C CA . VAL A 1 103 ? 0.019 -6.667 13.226 1.00 91.06 103 VAL A CA 1
ATOM 759 C C . VAL A 1 103 ? 0.996 -6.079 14.249 1.00 91.06 103 VAL A C 1
ATOM 761 O O . VAL A 1 103 ? 2.021 -5.521 13.858 1.00 91.06 103 VAL A O 1
ATOM 764 N N . ALA A 1 104 ? 0.718 -6.211 15.550 1.00 91.69 104 ALA A N 1
ATOM 765 C CA . ALA A 1 104 ? 1.600 -5.710 16.602 1.00 91.69 104 ALA A CA 1
ATOM 766 C C . ALA A 1 104 ? 2.990 -6.362 16.528 1.00 91.69 104 ALA A C 1
ATOM 768 O O . ALA A 1 104 ? 3.994 -5.655 16.536 1.00 91.69 104 ALA A O 1
ATOM 769 N N . ARG A 1 105 ? 3.045 -7.688 16.356 1.00 93.31 105 ARG A N 1
ATOM 770 C CA . ARG A 1 105 ? 4.293 -8.463 16.280 1.00 93.31 105 ARG A CA 1
ATOM 771 C C . ARG A 1 105 ? 5.041 -8.237 14.973 1.00 93.31 105 ARG A C 1
ATOM 773 O O . ARG A 1 105 ? 6.255 -8.076 14.980 1.00 93.31 105 ARG A O 1
ATOM 780 N N . VAL A 1 106 ? 4.313 -8.176 13.859 1.00 91.00 106 VAL A N 1
ATOM 781 C CA . VAL A 1 106 ? 4.912 -8.024 12.524 1.00 91.00 106 VAL A CA 1
ATOM 782 C C . VAL A 1 106 ? 5.425 -6.600 12.290 1.00 91.00 106 VAL A C 1
ATOM 784 O O . VAL A 1 106 ? 6.500 -6.410 11.728 1.00 91.00 106 VAL A O 1
ATOM 787 N N . TYR A 1 107 ? 4.675 -5.584 12.726 1.00 88.81 107 TYR A N 1
ATOM 788 C CA . TYR A 1 107 ? 4.920 -4.192 12.341 1.00 88.81 107 TYR A CA 1
ATOM 789 C C . TYR A 1 107 ? 5.169 -3.232 13.511 1.00 88.81 107 TYR A C 1
ATOM 791 O O . TYR A 1 107 ? 5.434 -2.052 13.273 1.00 88.81 107 TYR A O 1
ATOM 799 N N . GLY A 1 108 ? 5.078 -3.681 14.762 1.00 88.31 108 GLY A N 1
ATOM 800 C CA . GLY A 1 108 ? 5.462 -2.892 15.937 1.00 88.31 108 GLY A CA 1
ATOM 801 C C . GLY A 1 108 ? 6.942 -2.488 15.930 1.00 88.31 108 GLY A C 1
ATOM 802 O O . GLY A 1 108 ? 7.223 -1.293 16.066 1.00 88.31 108 GLY A O 1
ATOM 803 N N . PRO A 1 109 ? 7.892 -3.416 15.689 1.00 89.19 109 PRO A N 1
ATOM 804 C CA . PRO A 1 109 ? 9.325 -3.113 15.753 1.00 89.19 109 PRO A CA 1
ATOM 805 C C . PRO A 1 109 ? 9.778 -2.003 14.797 1.00 89.19 109 PRO A C 1
ATOM 807 O O . PRO A 1 109 ? 10.467 -1.068 15.198 1.00 89.19 109 PRO A O 1
ATOM 810 N N . GLN A 1 110 ? 9.308 -2.012 13.546 1.00 85.62 110 GLN A N 1
ATOM 811 C CA . GLN A 1 110 ? 9.619 -0.951 12.573 1.00 85.62 110 GLN A CA 1
ATOM 812 C C . GLN A 1 110 ? 9.063 0.436 12.966 1.00 85.62 110 GLN A C 1
ATOM 814 O O . GLN A 1 110 ? 9.513 1.461 12.447 1.00 85.62 110 GLN A O 1
ATOM 819 N N . LYS A 1 111 ? 8.086 0.481 13.885 1.00 82.88 111 LYS A N 1
ATOM 820 C CA . LYS A 1 111 ? 7.518 1.714 14.452 1.00 82.88 111 LYS A CA 1
ATOM 821 C C . LYS A 1 111 ? 8.200 2.150 15.747 1.00 82.88 111 LYS A C 1
ATOM 823 O O . LYS A 1 111 ? 7.766 3.144 16.314 1.00 82.88 111 LYS A O 1
ATOM 828 N N . GLY A 1 112 ? 9.231 1.440 16.203 1.00 86.88 112 GLY A N 1
ATOM 829 C CA . GLY A 1 112 ? 9.963 1.757 17.428 1.00 86.88 112 GLY A CA 1
ATOM 830 C C . GLY A 1 112 ? 9.512 0.988 18.671 1.00 86.88 112 GLY A C 1
ATOM 831 O O . GLY A 1 112 ? 10.018 1.283 19.748 1.00 86.88 112 GLY A O 1
ATOM 832 N N . ALA A 1 113 ? 8.610 0.002 18.555 1.00 89.44 113 ALA A N 1
ATOM 833 C CA . ALA A 1 113 ? 8.302 -0.868 19.692 1.00 89.44 113 ALA A CA 1
ATOM 834 C C . ALA A 1 113 ? 9.495 -1.777 20.015 1.00 89.44 113 ALA A C 1
ATOM 836 O O . ALA A 1 113 ? 9.997 -2.486 19.141 1.00 89.44 113 ALA A O 1
ATOM 837 N N . ASN A 1 114 ? 9.904 -1.815 21.279 1.00 93.94 114 ASN A N 1
ATOM 838 C CA . ASN A 1 114 ? 10.752 -2.892 21.783 1.00 93.94 114 ASN A CA 1
ATOM 839 C C . ASN A 1 114 ? 9.939 -4.194 21.971 1.00 93.94 114 ASN A C 1
ATOM 841 O O . ASN A 1 114 ? 8.722 -4.222 21.775 1.00 93.94 114 ASN A O 1
ATOM 845 N N . GLU A 1 115 ? 10.603 -5.288 22.339 1.00 95.06 115 GLU A N 1
ATOM 846 C CA . GLU A 1 115 ? 9.972 -6.608 22.503 1.00 95.06 115 GLU A CA 1
ATOM 847 C C . GLU A 1 115 ? 8.844 -6.600 23.550 1.00 95.06 115 GLU A C 1
ATOM 849 O O . GLU A 1 115 ? 7.740 -7.078 23.290 1.00 95.06 115 GLU A O 1
ATOM 854 N N . GLN A 1 116 ? 9.071 -5.961 24.700 1.00 95.88 116 GLN A N 1
ATOM 855 C CA . GLN A 1 116 ? 8.072 -5.856 25.764 1.00 95.88 116 GLN A CA 1
ATOM 856 C C . GLN A 1 116 ? 6.846 -5.040 25.323 1.00 95.88 116 GLN A C 1
ATOM 858 O O . GLN A 1 116 ? 5.709 -5.434 25.581 1.00 95.88 116 GLN A O 1
ATOM 863 N N . GLN A 1 117 ? 7.063 -3.915 24.637 1.00 93.94 117 GLN A N 1
ATOM 864 C CA . GLN A 1 117 ? 5.993 -3.098 24.058 1.00 93.94 117 GLN A CA 1
ATOM 865 C C . GLN A 1 117 ? 5.229 -3.869 22.981 1.00 93.94 117 GLN A C 1
ATOM 867 O O . GLN A 1 117 ? 4.011 -3.760 22.896 1.00 93.94 117 GLN A O 1
ATOM 872 N N . THR A 1 118 ? 5.931 -4.665 22.177 1.00 94.44 118 THR A N 1
ATOM 873 C CA . THR A 1 118 ? 5.332 -5.477 21.115 1.00 94.44 118 THR A CA 1
ATOM 874 C C . THR A 1 118 ? 4.346 -6.494 21.685 1.00 94.44 118 THR A C 1
ATOM 876 O O . THR A 1 118 ? 3.209 -6.565 21.216 1.00 94.44 118 THR A O 1
ATOM 879 N N . GLU A 1 119 ? 4.728 -7.225 22.734 1.00 95.56 119 GLU A N 1
ATOM 880 C CA . GLU A 1 119 ? 3.833 -8.194 23.376 1.00 95.56 119 GLU A CA 1
ATOM 881 C C . GLU A 1 119 ? 2.706 -7.525 24.171 1.00 95.56 119 GLU A C 1
ATOM 883 O O . GLU A 1 119 ? 1.573 -8.009 24.153 1.00 95.56 119 GLU A O 1
ATOM 888 N N . LEU A 1 120 ? 2.963 -6.367 24.788 1.00 94.56 120 LEU A N 1
ATOM 889 C CA . LEU A 1 120 ? 1.908 -5.565 25.411 1.00 94.56 120 LEU A CA 1
ATOM 890 C C . LEU A 1 120 ? 0.853 -5.129 24.383 1.00 94.56 120 LEU A C 1
ATOM 892 O O . LEU A 1 120 ? -0.346 -5.273 24.621 1.00 94.56 120 LEU A O 1
ATOM 896 N N . LEU A 1 121 ? 1.295 -4.623 23.228 1.00 93.19 121 LEU A N 1
ATOM 897 C CA . LEU A 1 121 ? 0.410 -4.240 22.132 1.00 93.19 121 LEU A CA 1
ATOM 898 C C . LEU A 1 121 ? -0.355 -5.453 21.601 1.00 93.19 121 LEU A C 1
ATOM 900 O O . LEU A 1 121 ? -1.561 -5.356 21.407 1.00 93.19 121 LEU A O 1
ATOM 904 N N . ALA A 1 122 ? 0.302 -6.599 21.412 1.00 94.81 122 ALA A N 1
ATOM 905 C CA . ALA A 1 122 ? -0.360 -7.821 20.961 1.00 94.81 122 ALA A CA 1
ATOM 906 C C . ALA A 1 122 ? -1.468 -8.268 21.933 1.00 94.81 122 ALA A C 1
ATOM 908 O O . ALA A 1 122 ? -2.595 -8.508 21.502 1.00 94.81 122 ALA A O 1
ATOM 909 N N . ALA A 1 123 ? -1.195 -8.274 23.240 1.00 95.25 123 ALA A N 1
ATOM 910 C CA . ALA A 1 123 ? -2.190 -8.602 24.262 1.00 95.25 123 ALA A CA 1
ATOM 911 C C . ALA A 1 123 ? -3.361 -7.598 24.294 1.00 95.25 123 ALA A C 1
ATOM 913 O O . ALA A 1 123 ? -4.520 -7.979 24.502 1.00 95.25 123 ALA A O 1
ATOM 914 N N . ALA A 1 124 ? -3.086 -6.312 24.051 1.00 93.56 124 ALA A N 1
ATOM 915 C CA . ALA A 1 124 ? -4.126 -5.297 23.916 1.00 93.56 124 ALA A CA 1
ATOM 916 C C . ALA A 1 124 ? -5.018 -5.551 22.685 1.00 93.56 124 ALA A C 1
ATOM 918 O O . ALA A 1 124 ? -6.239 -5.425 22.788 1.00 93.56 124 ALA A O 1
ATOM 919 N N . MET A 1 125 ? -4.444 -5.977 21.554 1.00 93.56 125 MET A N 1
ATOM 920 C CA . MET A 1 125 ? -5.208 -6.362 20.357 1.00 93.56 125 MET A CA 1
ATOM 921 C C . MET A 1 125 ? -6.081 -7.599 20.603 1.00 93.56 125 MET A C 1
ATOM 923 O O . MET A 1 125 ? -7.245 -7.613 20.209 1.00 93.56 125 MET A O 1
ATOM 927 N N . ASP A 1 126 ? -5.563 -8.610 21.307 1.00 94.69 126 ASP A N 1
ATOM 928 C CA . ASP A 1 126 ? -6.331 -9.805 21.688 1.00 94.69 126 ASP A CA 1
ATOM 929 C C . ASP A 1 126 ? -7.513 -9.449 22.605 1.00 94.69 126 ASP A C 1
ATOM 931 O O . ASP A 1 126 ? -8.634 -9.950 22.445 1.00 94.69 126 ASP A O 1
ATOM 935 N N . THR A 1 127 ? -7.286 -8.516 23.533 1.00 94.25 127 THR A N 1
ATOM 936 C CA . THR A 1 127 ? -8.340 -7.968 24.394 1.00 94.25 127 THR A CA 1
ATOM 937 C C . THR A 1 127 ? -9.385 -7.227 23.565 1.00 94.25 127 THR A C 1
ATOM 939 O O . THR A 1 127 ? -10.583 -7.454 23.740 1.00 94.25 127 THR A O 1
ATOM 942 N N . TYR A 1 128 ? -8.950 -6.387 22.623 1.00 91.25 128 TYR A N 1
ATOM 943 C CA . TYR A 1 128 ? -9.844 -5.652 21.735 1.00 91.25 128 TYR A CA 1
ATOM 944 C C . TYR A 1 128 ? -10.723 -6.595 20.902 1.00 91.25 128 TYR A C 1
ATOM 946 O O . TYR A 1 128 ? -11.945 -6.434 20.889 1.00 91.25 128 TYR A O 1
ATOM 954 N N . ALA A 1 129 ? -10.138 -7.639 20.306 1.00 93.75 129 ALA A N 1
ATOM 955 C CA . ALA A 1 129 ? -10.874 -8.658 19.560 1.00 93.75 129 ALA A CA 1
ATOM 956 C C . ALA A 1 129 ? -11.893 -9.403 20.436 1.00 93.75 129 ALA A C 1
ATOM 958 O O . ALA A 1 129 ? -13.031 -9.630 20.025 1.00 93.75 129 ALA A O 1
ATOM 959 N N . THR A 1 130 ? -11.505 -9.744 21.667 1.00 95.56 130 THR A N 1
ATOM 960 C CA . THR A 1 130 ? -12.383 -10.421 22.630 1.00 95.56 130 THR A CA 1
ATOM 961 C C . THR A 1 130 ? -13.580 -9.550 23.008 1.00 95.56 130 THR A C 1
ATOM 963 O O . THR A 1 130 ? -14.711 -10.036 23.066 1.00 95.56 130 THR A O 1
ATOM 966 N N . VAL A 1 131 ? -13.353 -8.258 23.256 1.00 93.69 131 VAL A N 1
ATOM 967 C CA . VAL A 1 131 ? -14.424 -7.304 23.574 1.00 93.69 131 VAL A CA 1
ATOM 968 C C . VAL A 1 131 ? -15.340 -7.095 22.369 1.00 93.69 131 VAL A C 1
ATOM 970 O O . VAL A 1 131 ? -16.558 -7.123 22.534 1.00 93.69 131 VAL A O 1
ATOM 973 N N . ALA A 1 132 ? -14.788 -6.956 21.162 1.00 90.75 132 ALA A N 1
ATOM 974 C CA . ALA A 1 132 ? -15.571 -6.844 19.934 1.00 90.75 132 ALA A CA 1
ATOM 975 C C . ALA A 1 132 ? -16.488 -8.062 19.721 1.00 90.75 132 ALA A C 1
ATOM 977 O O . ALA A 1 132 ? -17.688 -7.897 19.500 1.00 90.75 132 ALA A O 1
ATOM 978 N N . GLN A 1 133 ? -15.962 -9.279 19.897 1.00 94.38 133 GLN A N 1
ATOM 979 C CA . GLN A 1 133 ? -16.745 -10.512 19.787 1.00 94.38 133 GLN A CA 1
ATOM 980 C C . GLN A 1 133 ? -17.871 -10.581 20.824 1.00 94.38 133 GLN A C 1
ATOM 982 O O . GLN A 1 133 ? -18.981 -10.999 20.502 1.00 94.38 133 GLN A O 1
ATOM 987 N N . ARG A 1 134 ? -17.597 -10.197 22.075 1.00 95.12 134 ARG A N 1
ATOM 988 C CA . ARG A 1 134 ? -18.589 -10.253 23.160 1.00 95.12 134 ARG A CA 1
ATOM 989 C C . ARG A 1 134 ? -19.697 -9.216 22.998 1.00 95.12 134 ARG A C 1
ATOM 991 O O . ARG A 1 134 ? -20.846 -9.524 23.286 1.00 95.12 134 ARG A O 1
ATOM 998 N N . THR A 1 135 ? -19.351 -8.006 22.566 1.00 92.12 135 THR A N 1
ATOM 999 C CA . THR A 1 135 ? -20.282 -6.869 22.526 1.00 92.12 135 THR A CA 1
ATOM 1000 C C . THR A 1 135 ? -21.048 -6.786 21.210 1.00 92.12 135 THR A C 1
ATOM 1002 O O . THR A 1 135 ? -22.233 -6.472 21.213 1.00 92.12 135 THR A O 1
ATOM 1005 N N . LEU A 1 136 ? -20.378 -7.048 20.085 1.00 88.75 136 LEU A N 1
ATOM 1006 C CA . LEU A 1 136 ? -20.931 -6.864 18.739 1.00 88.75 136 LEU A CA 1
ATOM 1007 C C . LEU A 1 136 ? -21.153 -8.191 18.002 1.00 88.75 136 LEU A C 1
ATOM 1009 O O . LEU A 1 136 ? -21.735 -8.196 16.924 1.00 88.75 136 LEU A O 1
ATOM 1013 N N . GLY A 1 137 ? -20.692 -9.317 18.557 1.00 90.38 137 GLY A N 1
ATOM 1014 C CA . GLY A 1 137 ? -20.825 -10.632 17.927 1.00 90.38 137 GLY A CA 1
ATOM 1015 C C . GLY A 1 137 ? -19.850 -10.886 16.772 1.00 90.38 137 GLY A C 1
ATOM 1016 O O . GLY A 1 137 ? -19.933 -11.938 16.143 1.00 90.38 137 GLY A O 1
ATOM 1017 N N . VAL A 1 138 ? -18.922 -9.963 16.497 1.00 86.88 138 VAL A N 1
ATOM 1018 C CA . VAL A 1 138 ? -18.010 -10.030 15.345 1.00 86.88 138 VAL A CA 1
ATOM 1019 C C . VAL A 1 138 ? -16.622 -10.514 15.768 1.00 86.88 138 VAL A C 1
ATOM 1021 O O . VAL A 1 138 ? -15.967 -9.882 16.600 1.00 86.88 138 VAL A O 1
ATOM 1024 N N . ASN A 1 139 ? -16.140 -11.601 15.157 1.00 92.44 139 ASN A N 1
ATOM 1025 C CA . ASN A 1 139 ? -14.780 -12.092 15.383 1.00 92.44 139 ASN A CA 1
ATOM 1026 C C . ASN A 1 139 ? -13.805 -11.363 14.462 1.00 92.44 139 ASN A C 1
ATOM 1028 O O . ASN A 1 139 ? -13.703 -11.701 13.291 1.00 92.44 139 ASN A O 1
ATOM 1032 N N . VAL A 1 140 ? -13.060 -10.402 14.998 1.00 92.19 140 VAL A N 1
ATOM 1033 C CA . VAL A 1 140 ? -12.095 -9.592 14.233 1.00 92.19 140 VAL A CA 1
ATOM 1034 C C . VAL A 1 140 ? -10.650 -10.080 14.338 1.00 92.19 140 VAL A C 1
ATOM 1036 O O . VAL A 1 140 ? -9.765 -9.520 13.707 1.00 92.19 140 VAL A O 1
ATOM 1039 N N . SER A 1 141 ? -10.394 -11.133 15.119 1.00 93.94 141 SER A N 1
ATOM 1040 C CA . SER A 1 141 ? -9.041 -11.554 15.503 1.00 93.94 141 SER A CA 1
ATOM 1041 C C . SER A 1 141 ? -8.145 -11.901 14.306 1.00 93.94 141 SER A C 1
ATOM 1043 O O . SER A 1 141 ? -6.983 -11.496 14.258 1.00 93.94 141 SER A O 1
ATOM 1045 N N . GLN A 1 142 ? -8.683 -12.657 13.346 1.00 94.38 142 GLN A N 1
ATOM 1046 C CA . GLN A 1 142 ? -7.955 -13.175 12.180 1.00 94.38 142 GLN A CA 1
ATOM 1047 C C . GLN A 1 142 ? -8.621 -12.797 10.851 1.00 94.38 142 GLN A C 1
ATOM 1049 O O . GLN A 1 142 ? -8.315 -13.396 9.824 1.00 94.38 142 GLN A O 1
ATOM 1054 N N . LEU A 1 143 ? -9.556 -11.839 10.849 1.00 92.69 143 LEU A N 1
ATOM 1055 C CA . LEU A 1 143 ? -10.176 -11.416 9.592 1.00 92.69 143 LEU A CA 1
ATOM 1056 C C . LEU A 1 143 ? -9.116 -10.793 8.670 1.00 92.69 143 LEU A C 1
ATOM 1058 O O . LEU A 1 143 ? -8.286 -10.016 9.157 1.00 92.69 143 LEU A O 1
ATOM 1062 N N . PRO A 1 144 ? -9.139 -11.084 7.362 1.00 91.69 144 PRO A N 1
ATOM 1063 C CA . PRO A 1 144 ? -8.276 -10.407 6.404 1.00 91.69 144 PRO A CA 1
ATOM 1064 C C . PRO A 1 144 ? -8.416 -8.885 6.506 1.00 91.69 144 PRO A C 1
ATOM 1066 O O . PRO A 1 144 ? -9.516 -8.359 6.679 1.00 91.69 144 PRO A O 1
ATOM 1069 N N . GLY A 1 145 ? -7.291 -8.175 6.489 1.00 89.38 145 GLY A N 1
ATOM 1070 C CA . GLY A 1 145 ? -7.238 -6.719 6.642 1.00 89.3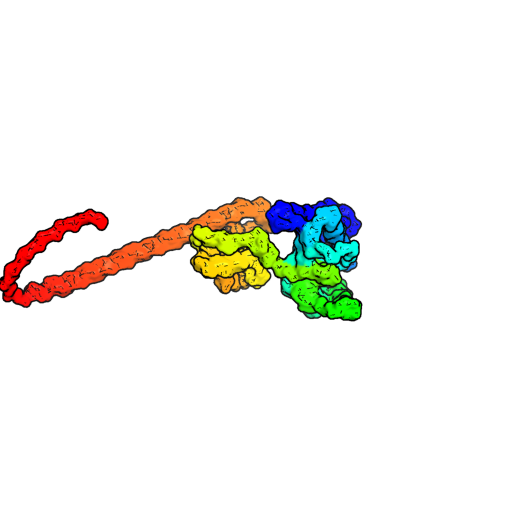8 145 GLY A CA 1
ATOM 1071 C C . GLY A 1 145 ? -7.529 -6.174 8.051 1.00 89.38 145 GLY A C 1
ATOM 1072 O O . GLY A 1 145 ? -7.305 -4.987 8.292 1.00 89.38 145 GLY A O 1
ATOM 1073 N N . SER A 1 146 ? -7.965 -6.994 9.016 1.00 91.50 146 SER A N 1
ATOM 1074 C CA . SER A 1 146 ? -8.296 -6.542 10.386 1.00 91.50 146 SER A CA 1
ATOM 1075 C C . SER A 1 146 ? -7.126 -5.879 11.115 1.00 91.50 146 SER A C 1
ATOM 1077 O O . SER A 1 146 ? -7.319 -4.957 11.915 1.00 91.50 146 SER A O 1
ATOM 1079 N N . GLY A 1 147 ? -5.905 -6.326 10.820 1.00 88.00 147 GLY A N 1
ATOM 1080 C CA . GLY A 1 147 ? -4.674 -5.780 11.372 1.00 88.00 147 GLY A CA 1
ATOM 1081 C C . GLY A 1 147 ? -4.171 -4.545 10.639 1.00 88.00 147 GLY A C 1
ATOM 1082 O O . GLY A 1 147 ? -3.211 -3.927 11.090 1.00 88.00 147 GLY A O 1
ATOM 1083 N N . ALA A 1 148 ? -4.769 -4.150 9.516 1.00 86.50 148 ALA A N 1
ATOM 1084 C CA . ALA A 1 148 ? -4.286 -3.011 8.752 1.00 86.50 148 ALA A CA 1
ATOM 1085 C C . ALA A 1 148 ? -4.242 -1.735 9.613 1.00 86.50 148 ALA A C 1
ATOM 1087 O O . ALA A 1 148 ? -5.108 -1.498 10.458 1.00 86.50 148 ALA A O 1
ATOM 1088 N N . SER A 1 149 ? -3.178 -0.941 9.440 1.00 81.44 149 SER A N 1
ATOM 1089 C CA . SER A 1 149 ? -2.887 0.224 10.287 1.00 81.44 149 SER A CA 1
ATOM 1090 C C . SER A 1 149 ? -2.976 -0.074 11.788 1.00 81.44 149 SER A C 1
ATOM 1092 O O . SER A 1 149 ? -3.644 0.645 12.531 1.00 81.44 149 SER A O 1
ATOM 1094 N N . GLY A 1 150 ? -2.331 -1.159 12.236 1.00 81.06 150 GLY A N 1
ATOM 1095 C CA . GLY A 1 150 ? -2.252 -1.507 13.663 1.00 81.06 150 GLY A CA 1
ATOM 1096 C C . GLY A 1 150 ? -3.613 -1.609 14.330 1.00 81.06 150 GLY A C 1
ATOM 1097 O O . GLY A 1 150 ? -3.776 -1.126 15.441 1.00 81.06 150 GLY A O 1
ATOM 1098 N N . GLY A 1 151 ? -4.578 -2.212 13.638 1.00 86.12 151 GLY A N 1
ATOM 1099 C CA . GLY A 1 151 ? -5.914 -2.456 14.169 1.00 86.12 151 GLY A CA 1
ATOM 1100 C C . GLY A 1 151 ? -6.949 -1.388 13.833 1.00 86.12 151 GLY A C 1
ATOM 1101 O O . GLY A 1 151 ? -8.106 -1.538 14.217 1.00 86.12 151 GLY A O 1
ATOM 1102 N N . LEU A 1 152 ? -6.608 -0.348 13.069 1.00 86.31 152 LEU A N 1
ATOM 1103 C CA . LEU A 1 152 ? -7.646 0.535 12.541 1.00 86.31 152 LEU A CA 1
ATOM 1104 C C . LEU A 1 152 ? -8.557 -0.184 11.538 1.00 86.31 152 LEU A C 1
ATOM 1106 O O . LEU A 1 152 ? -9.746 0.102 11.520 1.00 86.31 152 LEU A O 1
ATOM 1110 N N . GLY A 1 153 ? -8.046 -1.142 10.754 1.00 88.38 153 GLY A N 1
ATOM 1111 C CA . GLY A 1 153 ? -8.903 -1.982 9.908 1.00 88.38 153 GLY A CA 1
ATOM 1112 C C . GLY A 1 153 ? -10.043 -2.606 10.721 1.00 88.38 153 GLY A C 1
ATOM 1113 O O . GLY A 1 153 ? -11.203 -2.537 10.332 1.00 88.38 153 GLY A O 1
ATOM 1114 N N . THR A 1 154 ? -9.733 -3.086 11.928 1.00 90.25 154 THR A N 1
ATOM 1115 C CA . THR A 1 154 ? -10.744 -3.519 12.901 1.00 90.25 154 THR A CA 1
ATOM 1116 C C . THR A 1 154 ? -11.667 -2.378 13.328 1.00 90.25 154 THR A C 1
ATOM 1118 O O . THR A 1 154 ? -12.879 -2.544 13.281 1.00 90.25 154 THR A O 1
ATOM 1121 N N . GLY A 1 155 ? -11.130 -1.216 13.707 1.00 87.50 155 GLY A N 1
ATOM 1122 C CA . GLY A 1 155 ? -11.940 -0.053 14.092 1.00 87.50 155 GLY A CA 1
ATOM 1123 C C . GLY A 1 155 ? -12.950 0.374 13.021 1.00 87.50 155 GLY A C 1
ATOM 1124 O O . GLY A 1 155 ? -14.115 0.589 13.340 1.00 87.50 155 GLY A O 1
ATOM 1125 N N . LEU A 1 156 ? -12.523 0.430 11.757 1.00 87.69 156 LEU A N 1
ATOM 1126 C CA . LEU A 1 156 ? -13.371 0.727 10.602 1.00 87.69 156 LEU A CA 1
ATOM 1127 C C . LEU A 1 156 ? -14.419 -0.373 10.374 1.00 87.69 156 LEU A C 1
ATOM 1129 O O . LEU A 1 156 ? -15.592 -0.080 10.159 1.00 87.69 156 LEU A O 1
ATOM 1133 N N . LEU A 1 157 ? -14.034 -1.642 10.497 1.00 87.69 157 LEU A N 1
ATOM 1134 C CA . LEU A 1 157 ? -14.967 -2.760 10.366 1.00 87.69 157 LEU A CA 1
ATOM 1135 C C . LEU A 1 157 ? -16.060 -2.720 11.448 1.00 87.69 157 LEU A C 1
ATOM 1137 O O . LEU A 1 157 ? -17.237 -2.911 11.147 1.00 87.69 157 LEU A O 1
ATOM 1141 N N . LEU A 1 158 ? -15.707 -2.409 12.700 1.00 87.12 158 LEU A N 1
ATOM 1142 C CA . LEU A 1 158 ? -16.673 -2.334 13.805 1.00 87.12 158 LEU A CA 1
ATOM 1143 C C . LEU A 1 158 ? -17.678 -1.187 13.668 1.00 87.12 158 LEU A C 1
ATOM 1145 O O . LEU A 1 158 ? -18.755 -1.252 14.260 1.00 87.12 158 LEU A O 1
ATOM 1149 N N . ILE A 1 159 ? -17.340 -0.151 12.903 1.00 83.94 159 ILE A N 1
ATOM 1150 C CA . ILE A 1 159 ? -18.249 0.958 12.608 1.00 83.94 159 ILE A CA 1
ATOM 1151 C C . ILE A 1 159 ? -19.023 0.770 11.291 1.00 83.94 159 ILE A C 1
ATOM 1153 O O . ILE A 1 159 ? -19.746 1.674 10.880 1.00 83.94 159 ILE A O 1
ATOM 1157 N N . GLY A 1 160 ? -18.912 -0.407 10.663 1.00 84.19 160 GLY A N 1
ATOM 1158 C CA . GLY A 1 160 ? -19.679 -0.796 9.479 1.00 84.19 160 GLY A CA 1
ATOM 1159 C C . GLY A 1 160 ? -18.958 -0.615 8.143 1.00 84.19 160 GLY A C 1
ATOM 1160 O O . GLY A 1 160 ? -19.593 -0.777 7.105 1.00 84.19 160 GLY A O 1
ATOM 1161 N N . ALA A 1 161 ? -17.661 -0.295 8.138 1.00 88.50 161 ALA A N 1
ATOM 1162 C CA . ALA A 1 161 ? -16.898 -0.217 6.898 1.00 88.50 161 ALA A CA 1
ATOM 1163 C C . ALA A 1 161 ? -16.651 -1.605 6.293 1.00 88.50 161 ALA A C 1
ATOM 1165 O O . ALA A 1 161 ? -16.457 -2.596 7.003 1.00 88.50 161 ALA A O 1
ATOM 1166 N N . VAL A 1 162 ? -16.570 -1.651 4.967 1.00 88.81 162 VAL A N 1
ATOM 1167 C CA . VAL A 1 162 ? -16.163 -2.837 4.215 1.00 88.81 162 VAL A CA 1
ATOM 1168 C C . VAL A 1 162 ? -14.661 -2.764 3.965 1.00 88.81 162 VAL A C 1
ATOM 1170 O O . VAL A 1 162 ? -14.160 -1.800 3.388 1.00 88.81 162 VAL A O 1
ATOM 1173 N N . LEU A 1 163 ? -13.924 -3.784 4.404 1.00 88.44 163 LEU A N 1
ATOM 1174 C CA . LEU A 1 163 ? -12.505 -3.908 4.076 1.00 88.44 163 LEU A CA 1
ATOM 1175 C C . LEU A 1 163 ? -12.365 -4.493 2.673 1.00 88.44 163 LEU A C 1
ATOM 1177 O O . LEU A 1 163 ? -13.008 -5.493 2.357 1.00 88.44 163 LEU A O 1
ATOM 1181 N N . ARG A 1 164 ? -11.496 -3.898 1.857 1.00 86.81 164 ARG A N 1
ATOM 1182 C CA . ARG A 1 164 ? -11.192 -4.370 0.503 1.00 86.81 164 ARG A CA 1
ATOM 1183 C C . ARG A 1 164 ? -9.684 -4.418 0.273 1.00 86.81 164 ARG A C 1
ATOM 1185 O O . ARG A 1 164 ? -8.948 -3.608 0.853 1.00 86.81 164 ARG A O 1
ATOM 1192 N N . PRO A 1 165 ? -9.196 -5.351 -0.555 1.00 84.31 165 PRO A N 1
ATOM 1193 C CA . PRO A 1 165 ? -7.793 -5.382 -0.922 1.00 84.31 165 PRO A CA 1
ATOM 1194 C C . PRO A 1 165 ? -7.426 -4.173 -1.793 1.00 84.31 165 PRO A C 1
ATOM 1196 O O . PRO A 1 165 ? -8.249 -3.646 -2.543 1.00 84.31 165 PRO A O 1
ATOM 1199 N N . ARG A 1 166 ? -6.163 -3.733 -1.712 1.00 78.38 166 ARG A N 1
ATOM 1200 C CA . ARG A 1 166 ? -5.706 -2.506 -2.388 1.00 78.38 166 ARG A CA 1
ATOM 1201 C C . ARG A 1 166 ? -5.942 -2.479 -3.894 1.00 78.38 166 ARG A C 1
ATOM 1203 O O . ARG A 1 166 ? -6.318 -1.442 -4.435 1.00 78.38 166 ARG A O 1
ATOM 1210 N N . TYR A 1 167 ? -5.720 -3.606 -4.552 1.00 73.25 167 TYR A N 1
ATOM 1211 C CA . TYR A 1 167 ? -5.835 -3.696 -5.999 1.00 73.25 167 TYR A CA 1
ATOM 1212 C C . TYR A 1 167 ? -7.277 -3.508 -6.485 1.00 73.25 167 TYR A C 1
ATOM 1214 O O . TYR A 1 167 ? -7.484 -2.835 -7.486 1.00 73.25 167 TYR A O 1
ATOM 1222 N N . GLU A 1 168 ? -8.278 -4.020 -5.762 1.00 74.44 168 GLU A N 1
ATOM 1223 C CA . GLU A 1 168 ? -9.687 -3.899 -6.154 1.00 74.44 168 GLU A CA 1
ATOM 1224 C C . GLU A 1 168 ? -10.153 -2.447 -6.251 1.00 74.44 168 GLU A C 1
ATOM 1226 O O . GLU A 1 168 ? -10.872 -2.096 -7.182 1.00 74.44 168 GLU A O 1
ATOM 1231 N N . ALA A 1 169 ? -9.732 -1.604 -5.305 1.00 70.69 169 ALA A N 1
ATOM 1232 C CA . ALA A 1 169 ? -10.105 -0.197 -5.312 1.00 70.69 169 ALA A CA 1
ATOM 1233 C C . ALA A 1 169 ? -9.532 0.517 -6.540 1.00 70.69 169 ALA A C 1
ATOM 1235 O O . ALA A 1 169 ? -10.243 1.247 -7.214 1.00 70.69 169 ALA A O 1
ATOM 1236 N N . ILE A 1 170 ? -8.264 0.269 -6.874 1.00 70.12 170 ILE A N 1
ATOM 1237 C CA . ILE A 1 170 ? -7.626 0.874 -8.050 1.00 70.12 170 ILE A CA 1
ATOM 1238 C C . ILE A 1 170 ? -8.347 0.428 -9.330 1.00 70.12 170 ILE A C 1
ATOM 1240 O O . ILE A 1 170 ? -8.653 1.256 -10.178 1.00 70.12 170 ILE A O 1
ATOM 1244 N N . LEU A 1 171 ? -8.710 -0.846 -9.442 1.00 68.56 171 LEU A N 1
ATOM 1245 C CA . LEU A 1 171 ? -9.411 -1.377 -10.616 1.00 68.56 171 LEU A CA 1
ATOM 1246 C C . LEU A 1 171 ? -10.820 -0.813 -10.818 1.00 68.56 171 LEU A C 1
ATOM 1248 O O . LEU A 1 171 ? -11.296 -0.748 -11.943 1.00 68.56 171 LEU A O 1
ATOM 1252 N N . GLU A 1 172 ? -11.502 -0.414 -9.748 1.00 69.62 172 GLU A N 1
ATOM 1253 C CA . GLU A 1 172 ? -12.826 0.197 -9.864 1.00 69.62 172 GLU A CA 1
ATOM 1254 C C . GLU A 1 172 ? -12.763 1.598 -10.492 1.00 69.62 172 GLU A C 1
ATOM 1256 O O . GLU A 1 172 ? -13.654 1.983 -11.247 1.00 69.62 172 GLU A O 1
ATOM 1261 N N . TYR A 1 173 ? -11.708 2.360 -10.189 1.00 67.06 173 TYR A N 1
ATOM 1262 C CA . TYR A 1 173 ? -11.528 3.723 -10.704 1.00 67.06 173 TYR A CA 1
ATOM 1263 C C . TYR A 1 173 ? -10.800 3.773 -12.040 1.00 67.06 173 TYR A C 1
ATOM 1265 O O . TYR A 1 173 ? -11.028 4.685 -12.835 1.00 67.06 173 TYR A O 1
ATOM 1273 N N . PHE A 1 174 ? -9.916 2.812 -12.283 1.00 69.50 174 PHE A N 1
ATOM 1274 C CA . PHE A 1 174 ? -9.160 2.707 -13.515 1.00 69.50 174 PHE A CA 1
ATOM 1275 C C . PHE A 1 174 ? -9.683 1.509 -14.290 1.00 69.50 174 PHE A C 1
ATOM 1277 O O . PHE A 1 174 ? -9.423 0.371 -13.904 1.00 69.50 174 PHE A O 1
ATOM 1284 N N . ASN A 1 175 ? -10.380 1.760 -15.401 1.00 73.38 175 ASN A N 1
ATOM 1285 C CA . ASN A 1 175 ? -10.754 0.692 -16.321 1.00 73.38 175 ASN A CA 1
ATOM 1286 C C . ASN A 1 175 ? -9.508 0.197 -17.073 1.00 73.38 175 ASN A C 1
ATOM 1288 O O . ASN A 1 175 ? -9.259 0.572 -18.216 1.00 73.38 175 ASN A O 1
ATOM 1292 N N . LEU A 1 176 ? -8.668 -0.571 -16.373 1.00 76.88 176 LEU A N 1
ATOM 1293 C CA . LEU A 1 176 ? -7.406 -1.072 -16.906 1.00 76.88 176 LEU A CA 1
ATOM 1294 C C . LEU A 1 176 ? -7.639 -2.062 -18.043 1.00 76.88 176 LEU A C 1
ATOM 1296 O O . LEU A 1 176 ? -6.800 -2.135 -18.931 1.00 76.88 176 LEU A O 1
ATOM 1300 N N . ASP A 1 177 ? -8.753 -2.796 -18.022 1.00 79.38 177 ASP A N 1
ATOM 1301 C CA . ASP A 1 177 ? -9.042 -3.827 -19.018 1.00 79.38 177 ASP A CA 1
ATOM 1302 C C . ASP A 1 177 ? -9.179 -3.213 -20.427 1.00 79.38 177 ASP A C 1
ATOM 1304 O O . ASP A 1 177 ? -8.614 -3.746 -21.381 1.00 79.38 177 ASP A O 1
ATOM 1308 N N . ASP A 1 178 ? -9.790 -2.029 -20.542 1.00 81.81 178 ASP A N 1
ATOM 1309 C CA . ASP A 1 178 ? -9.892 -1.292 -21.812 1.00 81.81 178 ASP A CA 1
ATOM 1310 C C . ASP A 1 178 ? -8.533 -0.765 -22.312 1.00 81.81 178 ASP A C 1
ATOM 1312 O O . ASP A 1 178 ? -8.354 -0.533 -23.506 1.00 81.81 178 ASP A O 1
ATOM 1316 N N . LEU A 1 179 ? -7.549 -0.551 -21.427 1.00 82.88 179 LEU A N 1
ATOM 1317 C CA . LEU A 1 179 ? -6.244 -0.002 -21.828 1.00 82.88 179 LEU A CA 1
ATOM 1318 C C . LEU A 1 179 ? -5.426 -0.986 -22.667 1.00 82.88 179 LEU A C 1
ATOM 1320 O O . LEU A 1 179 ? -4.497 -0.573 -23.360 1.00 82.88 179 LEU A O 1
ATOM 1324 N N . PHE A 1 180 ? -5.745 -2.278 -22.600 1.00 88.44 180 PHE A N 1
ATOM 1325 C CA . PHE A 1 180 ? -5.045 -3.304 -23.367 1.00 88.44 180 PHE A CA 1
ATOM 1326 C C . PHE A 1 180 ? -5.500 -3.359 -24.830 1.00 88.44 180 PHE A C 1
ATOM 1328 O O . PHE A 1 180 ? -4.797 -3.942 -25.662 1.00 88.44 180 PHE A O 1
ATOM 1335 N N . ASP A 1 181 ? -6.619 -2.716 -25.176 1.00 84.62 181 ASP A N 1
ATOM 1336 C CA . ASP A 1 181 ? -7.097 -2.646 -26.550 1.00 84.62 181 ASP A CA 1
ATOM 1337 C C . ASP A 1 181 ? -6.103 -1.857 -27.418 1.00 84.62 181 ASP A C 1
ATOM 1339 O O . ASP A 1 181 ? -5.903 -0.654 -27.256 1.00 84.62 181 ASP A O 1
ATOM 1343 N N . ASN A 1 182 ? -5.496 -2.540 -28.394 1.00 85.06 182 ASN A N 1
ATOM 1344 C CA . ASN A 1 182 ? -4.449 -2.022 -29.290 1.00 85.06 182 ASN A CA 1
ATOM 1345 C C . ASN A 1 182 ? -3.066 -1.792 -28.646 1.00 85.06 182 ASN A C 1
ATOM 1347 O O . ASN A 1 182 ? -2.270 -1.014 -29.176 1.00 85.06 182 ASN A O 1
ATOM 1351 N N . CYS A 1 183 ? -2.745 -2.477 -27.545 1.00 93.00 183 CYS A N 1
ATOM 1352 C CA . CYS A 1 183 ? -1.393 -2.474 -26.985 1.00 93.00 183 CYS A CA 1
ATOM 1353 C C . CYS A 1 183 ? -0.537 -3.641 -27.515 1.00 93.00 183 CYS A C 1
ATOM 1355 O O . CYS A 1 183 ? -0.924 -4.800 -27.420 1.00 93.00 183 CYS A O 1
ATOM 1357 N N . ASP A 1 184 ? 0.674 -3.338 -27.999 1.00 94.38 184 ASP A N 1
ATOM 1358 C CA . ASP A 1 184 ? 1.672 -4.348 -28.406 1.00 94.38 184 ASP A CA 1
ATOM 1359 C C . ASP A 1 184 ? 2.668 -4.702 -27.283 1.00 94.38 184 ASP A C 1
ATOM 1361 O O . ASP A 1 184 ? 3.357 -5.721 -27.343 1.00 94.38 184 ASP A O 1
ATOM 1365 N N . LEU A 1 185 ? 2.805 -3.822 -26.287 1.00 96.12 185 LEU A N 1
ATOM 1366 C CA . LEU A 1 185 ? 3.772 -3.918 -25.194 1.00 96.12 185 LEU A CA 1
ATOM 1367 C C . LEU A 1 185 ? 3.293 -3.072 -24.013 1.00 96.12 185 LEU A C 1
ATOM 1369 O O . LEU A 1 185 ? 2.883 -1.928 -24.200 1.00 96.12 185 LEU A O 1
ATOM 1373 N N . VAL A 1 186 ? 3.412 -3.605 -22.800 1.00 96.75 186 VAL A N 1
ATOM 1374 C CA . VAL A 1 186 ? 3.050 -2.908 -21.561 1.00 96.75 186 VAL A CA 1
ATOM 1375 C C . VAL A 1 186 ? 4.300 -2.594 -20.750 1.00 96.75 186 VAL A C 1
ATOM 1377 O O . VAL A 1 186 ? 5.125 -3.469 -20.485 1.00 96.75 186 VAL A O 1
ATOM 1380 N N . PHE A 1 187 ? 4.403 -1.344 -20.300 1.00 97.12 187 PHE A N 1
ATOM 1381 C CA . PHE A 1 187 ? 5.319 -0.956 -19.234 1.00 97.12 187 PHE A CA 1
ATOM 1382 C C . PHE A 1 187 ? 4.550 -0.776 -17.927 1.00 97.12 187 PHE A C 1
ATOM 1384 O O . PHE A 1 187 ? 3.506 -0.129 -17.892 1.00 97.12 187 PHE A O 1
ATOM 1391 N N . THR A 1 188 ? 5.090 -1.323 -16.843 1.00 95.31 188 THR A N 1
ATOM 1392 C CA . THR A 1 188 ? 4.630 -1.066 -15.472 1.00 95.31 188 THR A CA 1
ATOM 1393 C C . THR A 1 188 ? 5.818 -0.676 -14.599 1.00 95.31 188 THR A C 1
ATOM 1395 O O . THR A 1 188 ? 6.965 -0.792 -15.035 1.00 95.31 188 THR A O 1
ATOM 1398 N N . ALA A 1 189 ? 5.585 -0.180 -13.386 1.00 94.31 189 ALA A N 1
ATOM 1399 C CA . ALA A 1 189 ? 6.672 0.269 -12.527 1.00 94.31 189 ALA A CA 1
ATOM 1400 C C . ALA A 1 189 ? 6.351 0.193 -11.032 1.00 94.31 189 ALA A C 1
ATOM 1402 O O . ALA A 1 189 ? 5.198 0.315 -10.617 1.00 94.31 189 ALA A O 1
ATOM 1403 N N . GLU A 1 190 ? 7.397 0.047 -10.219 1.00 94.31 190 GLU A N 1
ATOM 1404 C CA . GLU A 1 190 ? 7.340 0.228 -8.767 1.00 94.31 190 GLU A CA 1
ATOM 1405 C C . GLU A 1 190 ? 8.695 0.647 -8.177 1.00 94.31 190 GLU A C 1
ATOM 1407 O O . GLU A 1 190 ? 9.737 0.577 -8.825 1.00 94.31 190 GLU A O 1
ATOM 1412 N N . GLY A 1 191 ? 8.703 1.067 -6.909 1.00 93.31 191 GLY A N 1
ATOM 1413 C CA . GLY A 1 191 ? 9.939 1.450 -6.219 1.00 93.31 191 GLY A CA 1
ATOM 1414 C C . GLY A 1 191 ? 10.901 0.282 -5.964 1.00 93.31 191 GLY A C 1
ATOM 1415 O O . GLY A 1 191 ? 12.110 0.487 -5.957 1.00 93.31 191 GLY A O 1
ATOM 1416 N N . GLY A 1 192 ? 10.396 -0.939 -5.783 1.00 94.38 192 GLY A N 1
ATOM 1417 C CA . GLY A 1 192 ? 11.227 -2.126 -5.592 1.00 94.38 192 GLY A CA 1
ATOM 1418 C C . GLY A 1 192 ? 10.464 -3.408 -5.902 1.00 94.38 192 GLY A C 1
ATOM 1419 O O . GLY A 1 192 ? 9.390 -3.619 -5.335 1.00 94.38 192 GLY A O 1
ATOM 1420 N N . ILE A 1 193 ? 11.025 -4.233 -6.790 1.00 96.69 193 ILE A N 1
ATOM 1421 C CA . ILE A 1 193 ? 10.443 -5.514 -7.209 1.00 96.69 193 ILE A CA 1
ATOM 1422 C C . ILE A 1 193 ? 11.053 -6.676 -6.428 1.00 96.69 193 ILE A C 1
ATOM 1424 O O . ILE A 1 193 ? 12.273 -6.817 -6.372 1.00 96.69 193 ILE A O 1
ATOM 1428 N N . ASP A 1 194 ? 10.209 -7.489 -5.796 1.00 95.81 194 ASP A N 1
ATOM 1429 C CA . ASP A 1 194 ? 10.601 -8.563 -4.872 1.00 95.81 194 ASP A CA 1
ATOM 1430 C C . ASP A 1 194 ? 9.521 -9.666 -4.778 1.00 95.81 194 ASP A C 1
ATOM 1432 O O . ASP A 1 194 ? 8.559 -9.679 -5.551 1.00 95.81 194 ASP A O 1
ATOM 1436 N N . ASP A 1 195 ? 9.664 -10.601 -3.830 1.00 93.69 195 ASP A N 1
ATOM 1437 C CA . ASP A 1 195 ? 8.681 -11.665 -3.551 1.00 93.69 195 ASP A CA 1
ATOM 1438 C C . ASP A 1 195 ? 7.326 -11.195 -3.001 1.00 93.69 195 ASP A C 1
ATOM 1440 O O . ASP A 1 195 ? 6.395 -12.003 -2.858 1.00 93.69 195 ASP A O 1
ATOM 1444 N N . GLN A 1 196 ? 7.191 -9.908 -2.680 1.00 87.88 196 GLN A N 1
ATOM 1445 C CA . GLN A 1 196 ? 5.933 -9.317 -2.239 1.00 87.88 196 GLN A CA 1
ATOM 1446 C C . GLN A 1 196 ? 5.155 -8.724 -3.407 1.00 87.88 196 GLN A C 1
ATOM 1448 O O . GLN A 1 196 ? 3.952 -8.514 -3.280 1.00 87.88 196 GLN A O 1
ATOM 1453 N N . THR A 1 197 ? 5.802 -8.463 -4.543 1.00 91.12 197 THR A N 1
ATOM 1454 C CA . THR A 1 197 ? 5.146 -7.892 -5.723 1.00 91.12 197 THR A CA 1
ATOM 1455 C C . THR A 1 197 ? 3.974 -8.735 -6.240 1.00 91.12 197 THR A C 1
ATOM 1457 O O . THR A 1 197 ? 2.903 -8.157 -6.445 1.00 91.12 197 THR A O 1
ATOM 1460 N N . PRO A 1 198 ? 4.061 -10.079 -6.314 1.00 90.69 198 PRO A N 1
ATOM 1461 C CA . PRO A 1 198 ? 2.921 -10.923 -6.684 1.00 90.69 198 PRO A CA 1
ATOM 1462 C C . PRO A 1 198 ? 1.718 -10.840 -5.730 1.00 90.69 198 PRO A C 1
ATOM 1464 O O . PRO A 1 198 ? 0.632 -11.305 -6.059 1.00 90.69 198 PRO A O 1
ATOM 1467 N N . ARG A 1 199 ? 1.884 -10.269 -4.530 1.00 84.38 199 ARG A N 1
ATOM 1468 C CA . ARG A 1 199 ? 0.857 -10.224 -3.476 1.00 84.38 199 ARG A CA 1
ATOM 1469 C C . ARG A 1 199 ? 0.005 -8.960 -3.589 1.00 84.38 199 ARG A C 1
ATOM 1471 O O . ARG A 1 199 ? -0.108 -8.177 -2.648 1.00 84.38 199 ARG A O 1
ATOM 1478 N N . GLY A 1 200 ? -0.568 -8.744 -4.771 1.00 75.19 200 GLY A N 1
ATOM 1479 C CA . GLY A 1 200 ? -1.503 -7.648 -5.028 1.00 75.19 200 GLY A CA 1
ATOM 1480 C C . GLY A 1 200 ? -0.860 -6.263 -5.157 1.00 75.19 200 GLY A C 1
ATOM 1481 O O . GLY A 1 200 ? -1.535 -5.259 -4.905 1.00 75.19 200 GLY A O 1
ATOM 1482 N N .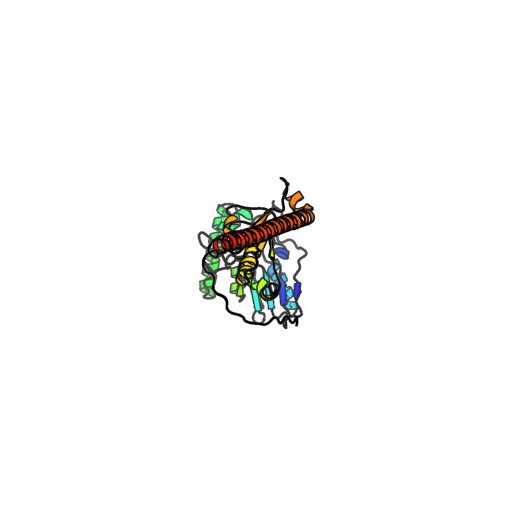 LYS A 1 201 ? 0.431 -6.175 -5.523 1.00 85.81 201 LYS A N 1
ATOM 1483 C CA . LYS A 1 201 ? 1.014 -4.907 -5.993 1.00 85.81 201 LYS A CA 1
ATOM 1484 C C . LYS A 1 201 ? 0.658 -4.672 -7.464 1.00 85.81 201 LYS A C 1
ATOM 1486 O O . LYS A 1 201 ? 0.459 -5.605 -8.238 1.00 85.81 201 LYS A O 1
ATOM 1491 N N . ILE A 1 202 ? 0.634 -3.399 -7.856 1.00 87.25 202 ILE A N 1
ATOM 1492 C CA . ILE A 1 202 ? 0.195 -2.963 -9.189 1.00 87.25 202 ILE A CA 1
ATOM 1493 C C . ILE A 1 202 ? 0.976 -3.597 -10.345 1.00 87.25 202 ILE A C 1
ATOM 1495 O O . ILE A 1 202 ? 0.319 -4.018 -11.295 1.00 87.25 202 ILE A O 1
ATOM 1499 N N . PRO A 1 203 ? 2.315 -3.753 -10.297 1.00 92.62 203 PRO A N 1
ATOM 1500 C CA . PRO A 1 203 ? 3.033 -4.415 -11.384 1.00 92.62 203 PRO A CA 1
ATOM 1501 C C . PRO A 1 203 ? 2.528 -5.821 -11.694 1.00 92.62 203 PRO A C 1
ATOM 1503 O O . PRO A 1 203 ? 2.307 -6.135 -12.861 1.00 92.62 203 PRO A O 1
ATOM 1506 N N . ALA A 1 204 ? 2.281 -6.635 -10.665 1.00 92.19 204 ALA A N 1
ATOM 1507 C CA . ALA A 1 204 ? 1.750 -7.981 -10.842 1.00 92.19 204 ALA A CA 1
ATOM 1508 C C . ALA A 1 204 ? 0.306 -7.961 -11.368 1.00 92.19 204 ALA A C 1
ATOM 1510 O O . ALA A 1 204 ? -0.032 -8.725 -12.264 1.00 92.19 204 ALA A O 1
ATOM 1511 N N . GLU A 1 205 ? -0.542 -7.059 -10.870 1.00 89.19 205 GLU A N 1
ATOM 1512 C CA . GLU A 1 205 ? -1.938 -6.941 -11.320 1.00 89.19 205 GLU A CA 1
ATOM 1513 C C . GLU A 1 205 ? -2.071 -6.497 -12.780 1.00 89.19 205 GLU A C 1
ATOM 1515 O O . GLU A 1 205 ? -2.936 -6.996 -13.506 1.00 89.19 205 GLU A O 1
ATOM 1520 N N . VAL A 1 206 ? -1.214 -5.570 -13.216 1.00 91.94 206 VAL A N 1
ATOM 1521 C CA . VAL A 1 206 ? -1.115 -5.158 -14.622 1.00 91.94 206 VAL A CA 1
ATOM 1522 C C . VAL A 1 206 ? -0.619 -6.327 -15.468 1.00 91.94 206 VAL A C 1
ATOM 1524 O O . VAL A 1 206 ? -1.181 -6.596 -16.528 1.00 91.94 206 VAL A O 1
ATOM 1527 N N . ALA A 1 207 ? 0.389 -7.057 -14.985 1.00 94.56 207 ALA A N 1
ATOM 1528 C CA . ALA A 1 207 ? 0.977 -8.168 -15.714 1.00 94.56 207 ALA A CA 1
ATOM 1529 C C . ALA A 1 207 ? 0.007 -9.340 -15.922 1.00 94.56 207 ALA A C 1
ATOM 1531 O O . ALA A 1 207 ? -0.170 -9.793 -17.051 1.00 94.56 207 ALA A O 1
ATOM 1532 N N . MET A 1 208 ? -0.709 -9.752 -14.872 1.00 92.25 208 MET A N 1
ATOM 1533 C CA . MET A 1 208 ? -1.724 -10.810 -14.948 1.00 92.25 208 MET A CA 1
ATOM 1534 C C . MET A 1 208 ? -2.879 -10.464 -15.902 1.00 92.25 208 MET A C 1
ATOM 1536 O O . MET A 1 208 ? -3.539 -11.360 -16.426 1.00 92.25 208 MET A O 1
ATOM 1540 N N . ARG A 1 209 ? -3.165 -9.174 -16.124 1.00 90.50 209 ARG A N 1
ATOM 1541 C CA . ARG A 1 209 ? -4.170 -8.729 -17.104 1.00 90.50 209 ARG A CA 1
ATOM 1542 C C . ARG A 1 209 ? -3.613 -8.717 -18.512 1.00 90.50 209 ARG A C 1
ATOM 1544 O O . ARG A 1 209 ? -4.209 -9.339 -19.381 1.00 90.50 209 ARG A O 1
ATOM 1551 N N . ALA A 1 210 ? -2.451 -8.103 -18.714 1.00 93.69 210 ALA A N 1
ATOM 1552 C CA . ALA A 1 210 ? -1.765 -8.107 -20.002 1.00 93.69 210 ALA A CA 1
ATOM 1553 C C . ALA A 1 210 ? -1.570 -9.537 -20.541 1.00 93.69 210 ALA A C 1
ATOM 1555 O O . ALA A 1 210 ? -1.780 -9.787 -21.728 1.00 93.69 210 ALA A O 1
ATOM 1556 N N . GLU A 1 211 ? -1.275 -10.499 -19.660 1.00 93.38 211 GLU A N 1
ATOM 1557 C CA . GLU A 1 211 ? -1.138 -11.915 -20.008 1.00 93.38 211 GLU A CA 1
ATOM 1558 C C . GLU A 1 211 ? -2.424 -12.520 -20.598 1.00 93.38 211 GLU A C 1
ATOM 1560 O O . GLU A 1 211 ? -2.346 -13.278 -21.568 1.00 93.38 211 GLU A O 1
ATOM 1565 N N . LYS A 1 212 ? -3.612 -12.138 -20.102 1.00 91.75 212 LYS A N 1
ATOM 1566 C CA . LYS A 1 212 ? -4.906 -12.572 -20.676 1.00 91.75 212 LYS A CA 1
ATOM 1567 C C . LYS A 1 212 ? -5.105 -12.081 -22.110 1.00 91.75 212 LYS A C 1
ATOM 1569 O O . LYS A 1 212 ? -5.816 -12.726 -22.874 1.00 91.75 212 LYS A O 1
ATOM 1574 N N . HIS A 1 213 ? -4.475 -10.963 -22.463 1.00 92.00 213 HIS A N 1
ATOM 1575 C CA . HIS A 1 213 ? -4.471 -10.395 -23.811 1.00 92.00 213 HIS A CA 1
ATOM 1576 C C . HIS A 1 213 ? -3.240 -10.833 -24.625 1.00 92.00 213 HIS A C 1
ATOM 1578 O O . HIS A 1 213 ? -3.080 -10.414 -25.768 1.00 92.00 213 HIS A O 1
ATOM 1584 N N . HIS A 1 214 ? -2.378 -11.688 -24.060 1.00 93.50 214 HIS A N 1
ATOM 1585 C CA . HIS A 1 214 ? -1.113 -12.130 -24.651 1.00 93.50 214 HIS A CA 1
ATOM 1586 C C . HIS A 1 214 ? -0.143 -10.985 -24.988 1.00 93.50 214 HIS A C 1
ATOM 1588 O O . HIS A 1 214 ? 0.646 -11.089 -25.930 1.00 93.50 214 HIS A O 1
ATOM 1594 N N . ILE A 1 215 ? -0.184 -9.904 -24.207 1.00 96.50 215 ILE A N 1
ATOM 1595 C CA . ILE A 1 215 ? 0.667 -8.728 -24.398 1.00 96.50 215 ILE A CA 1
ATOM 1596 C C . ILE A 1 215 ? 1.895 -8.844 -23.487 1.00 96.50 215 ILE A C 1
ATOM 1598 O O . ILE A 1 215 ? 1.736 -9.083 -22.288 1.00 96.50 215 ILE A O 1
ATOM 1602 N N . PRO A 1 216 ? 3.122 -8.670 -24.013 1.00 97.31 216 PRO A N 1
ATOM 1603 C CA . PRO A 1 216 ? 4.325 -8.720 -23.201 1.00 97.31 216 PRO A CA 1
ATOM 1604 C C . PRO A 1 216 ? 4.417 -7.537 -22.229 1.00 97.31 216 PRO A C 1
ATOM 1606 O O . PRO A 1 216 ? 4.010 -6.418 -22.546 1.00 97.31 216 PRO A O 1
ATOM 1609 N N . VAL A 1 217 ? 5.017 -7.774 -21.065 1.00 98.19 217 VAL A N 1
ATOM 1610 C CA . VAL A 1 217 ? 5.125 -6.811 -19.964 1.00 98.19 217 VAL A CA 1
ATOM 1611 C C . VAL A 1 217 ? 6.578 -6.625 -19.546 1.00 98.19 217 VAL A C 1
ATOM 1613 O O . VAL A 1 217 ? 7.289 -7.594 -19.266 1.00 98.19 217 VAL A O 1
ATOM 1616 N N . ILE A 1 218 ? 7.004 -5.366 -19.441 1.00 98.50 218 ILE A N 1
ATOM 1617 C CA . ILE A 1 218 ? 8.297 -4.969 -18.879 1.00 98.50 218 ILE A CA 1
ATOM 1618 C C . ILE A 1 218 ? 8.056 -4.110 -17.635 1.00 98.50 218 ILE A C 1
ATOM 1620 O O . ILE A 1 218 ? 7.408 -3.067 -17.708 1.00 98.50 218 ILE A O 1
ATOM 1624 N N . ALA A 1 219 ? 8.597 -4.522 -16.490 1.00 98.19 219 ALA A N 1
ATOM 1625 C CA . ALA A 1 219 ? 8.540 -3.739 -15.258 1.00 98.19 219 ALA A CA 1
ATOM 1626 C C . ALA A 1 219 ? 9.812 -2.894 -15.061 1.00 98.19 219 ALA A C 1
ATOM 1628 O O . ALA A 1 219 ? 10.931 -3.399 -15.145 1.00 98.19 219 ALA A O 1
ATOM 1629 N N . LEU A 1 220 ? 9.653 -1.608 -14.759 1.00 98.25 220 LEU A N 1
ATOM 1630 C CA . LEU A 1 220 ? 10.742 -0.716 -14.359 1.00 98.25 220 LEU A CA 1
ATOM 1631 C C . LEU A 1 220 ? 10.739 -0.587 -12.834 1.00 98.25 220 LEU A C 1
ATOM 1633 O O . LEU A 1 220 ? 9.778 -0.095 -12.246 1.00 98.25 220 LEU A O 1
ATOM 1637 N N . ALA A 1 221 ? 11.803 -1.048 -12.187 1.00 97.56 221 ALA A N 1
ATOM 1638 C CA . ALA A 1 221 ? 11.894 -1.099 -10.736 1.00 97.56 221 ALA A CA 1
ATOM 1639 C C . ALA A 1 221 ? 12.976 -0.152 -10.214 1.00 97.56 221 ALA A C 1
ATOM 1641 O O . ALA A 1 221 ? 14.082 -0.115 -10.750 1.00 97.56 221 ALA A O 1
ATOM 1642 N N . GLY A 1 222 ? 12.692 0.581 -9.136 1.00 96.38 222 GLY A N 1
ATOM 1643 C CA . GLY A 1 222 ? 13.715 1.358 -8.426 1.00 96.38 222 GLY A CA 1
ATOM 1644 C C . GLY A 1 222 ? 14.882 0.475 -7.973 1.00 96.38 222 GLY A C 1
ATOM 1645 O O . GLY A 1 222 ? 16.042 0.761 -8.255 1.00 96.38 222 GLY A O 1
ATOM 1646 N N . THR A 1 223 ? 14.564 -0.643 -7.326 1.00 94.88 223 THR A N 1
ATOM 1647 C CA . THR A 1 223 ? 15.522 -1.677 -6.921 1.00 94.88 223 THR A CA 1
ATOM 1648 C C . THR A 1 223 ? 14.988 -3.077 -7.213 1.00 94.88 223 THR A C 1
ATOM 1650 O O . THR A 1 223 ? 13.783 -3.287 -7.349 1.00 94.88 223 THR A O 1
ATOM 1653 N N . VAL A 1 224 ? 15.892 -4.055 -7.301 1.00 96.75 224 VAL A N 1
ATOM 1654 C CA . VAL A 1 224 ? 15.549 -5.479 -7.420 1.00 96.75 224 VAL A CA 1
ATOM 1655 C C . VAL A 1 224 ? 15.902 -6.164 -6.107 1.00 96.75 224 VAL A C 1
ATOM 1657 O O . VAL A 1 224 ? 17.062 -6.173 -5.692 1.00 96.75 224 VAL A O 1
ATOM 1660 N N . GLY A 1 225 ? 14.885 -6.688 -5.436 1.00 95.25 225 GLY A N 1
ATOM 1661 C CA . GLY A 1 225 ? 14.987 -7.357 -4.151 1.00 95.25 225 GLY A CA 1
ATOM 1662 C C . GLY A 1 225 ? 15.130 -8.880 -4.259 1.00 95.25 225 GLY A C 1
ATOM 1663 O O . GLY A 1 225 ? 15.252 -9.441 -5.352 1.00 95.25 225 GLY A O 1
ATOM 1664 N N . PRO A 1 226 ? 15.128 -9.573 -3.107 1.00 95.69 226 PRO A N 1
ATOM 1665 C CA . PRO A 1 226 ? 15.197 -11.029 -3.046 1.00 95.69 226 PRO A CA 1
ATOM 1666 C C . PRO A 1 226 ? 14.040 -11.697 -3.795 1.00 95.69 226 PRO A C 1
ATOM 1668 O O . PRO A 1 226 ? 12.903 -11.231 -3.723 1.00 95.69 226 PRO A O 1
ATOM 1671 N N . ASN A 1 227 ? 14.334 -12.818 -4.461 1.00 96.38 227 ASN A N 1
ATOM 1672 C CA . ASN A 1 227 ? 13.357 -13.663 -5.160 1.00 96.38 227 ASN A CA 1
ATOM 1673 C C . ASN A 1 227 ? 12.475 -12.899 -6.175 1.00 96.38 227 ASN A C 1
ATOM 1675 O O . ASN A 1 227 ? 11.313 -13.247 -6.399 1.00 96.38 227 ASN A O 1
ATOM 1679 N N . ALA A 1 228 ? 13.006 -11.829 -6.779 1.00 96.75 228 ALA A N 1
ATOM 1680 C CA . ALA A 1 228 ? 12.294 -11.051 -7.791 1.00 96.75 228 ALA A CA 1
ATOM 1681 C C . ALA A 1 228 ? 11.912 -11.884 -9.029 1.00 96.75 228 ALA A C 1
ATOM 1683 O O . ALA A 1 228 ? 10.962 -11.535 -9.724 1.00 96.75 228 ALA A O 1
ATOM 1684 N N . ASP A 1 229 ? 12.590 -13.005 -9.276 1.00 96.81 229 ASP A N 1
ATOM 1685 C CA . ASP A 1 229 ? 12.299 -13.957 -10.348 1.00 96.81 229 ASP A CA 1
ATOM 1686 C C . ASP A 1 229 ? 10.910 -14.600 -10.232 1.00 96.81 229 ASP A C 1
ATOM 1688 O O . ASP A 1 229 ? 10.317 -14.960 -11.247 1.00 96.81 229 ASP A O 1
ATOM 1692 N N . LEU A 1 230 ? 10.319 -14.646 -9.032 1.00 96.31 230 LEU A N 1
ATOM 1693 C CA . LEU A 1 230 ? 8.932 -15.090 -8.856 1.00 96.31 230 LEU A CA 1
ATOM 1694 C C . LEU A 1 230 ? 7.936 -14.262 -9.681 1.00 96.31 230 LEU A C 1
ATOM 1696 O O . LEU A 1 230 ? 6.869 -14.757 -10.041 1.00 96.31 230 LEU A O 1
ATOM 1700 N N . ASN A 1 231 ? 8.291 -13.019 -10.017 1.00 97.06 231 ASN A N 1
ATOM 1701 C CA . ASN A 1 231 ? 7.457 -12.139 -10.825 1.00 97.06 231 ASN A CA 1
ATOM 1702 C C . ASN A 1 231 ? 7.304 -12.618 -12.278 1.00 97.06 231 ASN A C 1
ATOM 1704 O O . ASN A 1 231 ? 6.299 -12.301 -12.913 1.00 97.06 231 ASN A O 1
ATOM 1708 N N . TYR A 1 232 ? 8.225 -13.447 -12.786 1.00 97.38 232 TYR A N 1
ATOM 1709 C CA . TYR A 1 232 ? 8.068 -14.069 -14.104 1.00 97.38 232 TYR A CA 1
ATOM 1710 C C . TYR A 1 232 ? 6.846 -14.994 -14.173 1.00 97.38 232 TYR A C 1
ATOM 1712 O O . TYR A 1 232 ? 6.258 -15.167 -15.236 1.00 97.38 232 TYR A O 1
ATOM 1720 N N . HIS A 1 233 ? 6.432 -15.571 -13.040 1.00 95.88 233 HIS A N 1
ATOM 1721 C CA . HIS A 1 233 ? 5.290 -16.484 -12.973 1.00 95.88 233 HIS A CA 1
ATOM 1722 C C . HIS A 1 233 ? 3.925 -15.785 -12.969 1.00 95.88 233 HIS A C 1
ATOM 1724 O O . HIS A 1 233 ? 2.914 -16.467 -13.095 1.00 95.88 233 HIS A O 1
ATOM 1730 N N . VAL A 1 234 ? 3.885 -14.457 -12.816 1.00 94.81 234 VAL A N 1
ATOM 1731 C CA . VAL A 1 234 ? 2.643 -13.659 -12.803 1.00 94.81 234 VAL A CA 1
ATOM 1732 C C . VAL A 1 234 ? 2.508 -12.755 -14.033 1.00 94.81 234 VAL A C 1
ATOM 1734 O O . VAL A 1 234 ? 1.814 -11.742 -13.992 1.00 94.81 234 VAL A O 1
ATOM 1737 N N . GLY A 1 235 ? 3.206 -13.099 -15.119 1.00 96.19 235 GLY A N 1
ATOM 1738 C CA . GLY A 1 235 ? 3.079 -12.434 -16.417 1.00 96.19 235 GLY A CA 1
ATOM 1739 C C . GLY A 1 235 ? 4.080 -11.305 -16.683 1.00 96.19 235 GLY A C 1
ATOM 1740 O O . GLY A 1 235 ? 4.064 -10.737 -17.772 1.00 96.19 235 GLY A O 1
ATOM 1741 N N . ILE A 1 236 ? 4.975 -10.959 -15.746 1.00 98.12 236 ILE A N 1
ATOM 1742 C CA . ILE A 1 236 ? 6.058 -10.000 -16.032 1.00 98.12 236 ILE A CA 1
ATOM 1743 C C . ILE A 1 236 ? 7.094 -10.712 -16.905 1.00 98.12 236 ILE A C 1
ATOM 1745 O O . ILE A 1 236 ? 7.725 -11.655 -16.451 1.00 98.12 236 ILE A O 1
ATOM 1749 N N . ASN A 1 237 ? 7.305 -10.286 -18.154 1.00 98.06 237 ASN A N 1
ATOM 1750 C CA . ASN A 1 237 ? 8.249 -10.961 -19.059 1.00 98.06 237 ASN A CA 1
ATOM 1751 C C . ASN A 1 237 ? 9.695 -10.494 -18.876 1.00 98.06 237 ASN A C 1
ATOM 1753 O O . ASN A 1 237 ? 10.627 -11.247 -19.156 1.00 98.06 237 ASN A O 1
ATOM 1757 N N . ALA A 1 238 ? 9.889 -9.260 -18.416 1.00 98.00 238 ALA A N 1
ATOM 1758 C CA . ALA A 1 238 ? 11.190 -8.722 -18.047 1.00 98.00 238 ALA A CA 1
ATOM 1759 C C . ALA A 1 238 ? 11.036 -7.652 -16.965 1.00 98.00 238 ALA A C 1
ATOM 1761 O O . ALA A 1 238 ? 10.015 -6.971 -16.894 1.00 98.00 238 ALA A O 1
ATOM 1762 N N . TYR A 1 239 ? 12.073 -7.452 -16.158 1.00 97.62 239 TYR A N 1
ATOM 1763 C CA . TYR A 1 239 ? 12.165 -6.291 -15.282 1.00 97.62 239 TYR A CA 1
ATOM 1764 C C . TYR A 1 239 ? 13.562 -5.674 -15.325 1.00 97.62 239 TYR A C 1
ATOM 1766 O O . TYR A 1 239 ? 14.558 -6.369 -15.529 1.00 97.62 239 TYR A O 1
ATOM 1774 N N . VAL A 1 240 ? 13.630 -4.355 -15.150 1.00 96.38 240 VAL A N 1
ATOM 1775 C CA . VAL A 1 240 ? 14.866 -3.569 -15.231 1.00 96.38 240 VAL A CA 1
ATOM 1776 C C . VAL A 1 240 ? 14.979 -2.678 -14.001 1.00 96.38 240 VAL A C 1
ATOM 1778 O O . VAL A 1 240 ? 14.038 -1.966 -13.661 1.00 96.38 240 VAL A O 1
ATOM 1781 N N . SER A 1 241 ? 16.141 -2.705 -13.346 1.00 97.00 241 SER A N 1
ATOM 1782 C CA . SER A 1 241 ? 16.489 -1.720 -12.318 1.00 97.00 241 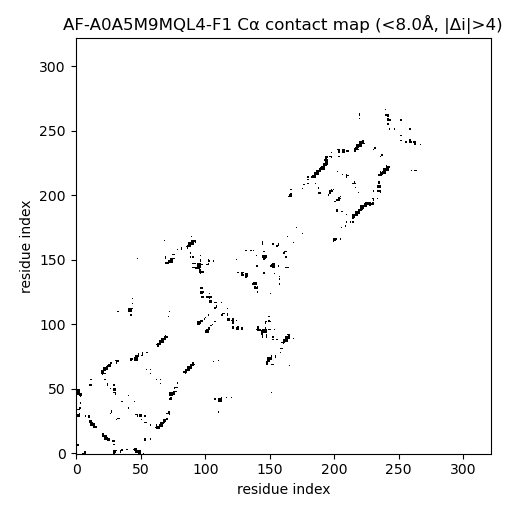SER A CA 1
ATOM 1783 C C . SER A 1 241 ? 16.763 -0.371 -12.975 1.00 97.00 241 SER A C 1
ATOM 1785 O O . SER A 1 241 ? 17.585 -0.307 -13.888 1.00 97.00 241 SER A O 1
ATOM 1787 N N . ILE A 1 242 ? 16.147 0.707 -12.486 1.00 97.38 242 ILE A N 1
ATOM 1788 C CA . ILE A 1 242 ? 16.412 2.055 -13.010 1.00 97.38 242 ILE A CA 1
ATOM 1789 C C . ILE A 1 242 ? 17.765 2.614 -12.547 1.00 97.38 242 ILE A C 1
ATOM 1791 O O . ILE A 1 242 ? 18.288 3.569 -13.119 1.00 97.38 242 ILE A O 1
ATOM 1795 N N . LEU A 1 243 ? 18.342 2.034 -11.491 1.00 95.62 243 LEU A N 1
ATOM 1796 C CA . LEU A 1 243 ? 19.668 2.406 -11.010 1.00 95.62 243 LEU A CA 1
ATOM 1797 C C . LEU A 1 243 ? 20.742 1.869 -11.957 1.00 95.62 243 LEU A C 1
ATOM 1799 O O . LEU A 1 243 ? 20.868 0.659 -12.136 1.00 95.62 243 LEU A O 1
ATOM 1803 N N . GLN A 1 244 ? 21.545 2.776 -12.514 1.00 89.56 244 GLN A N 1
ATOM 1804 C CA . GLN A 1 244 ? 22.638 2.439 -13.437 1.00 89.56 244 GLN A CA 1
ATOM 1805 C C . GLN A 1 244 ? 23.999 2.277 -12.750 1.00 89.56 244 GLN A C 1
ATOM 1807 O O . GLN A 1 244 ? 24.922 1.691 -13.309 1.00 89.56 244 GLN A O 1
ATOM 1812 N N . GLN A 1 245 ? 24.134 2.809 -11.539 1.00 92.38 245 GLN A N 1
ATOM 1813 C CA . GLN A 1 245 ? 25.349 2.757 -10.737 1.00 92.38 245 GLN A CA 1
ATOM 1814 C C . GLN A 1 245 ? 24.975 2.741 -9.253 1.00 92.38 245 GLN A C 1
ATOM 1816 O O . GLN A 1 245 ? 23.857 3.140 -8.911 1.00 92.38 245 GLN A O 1
ATOM 1821 N N . PRO A 1 246 ? 25.882 2.315 -8.358 1.00 94.06 246 PRO A N 1
ATOM 1822 C CA . PRO A 1 246 ? 25.675 2.487 -6.927 1.00 94.06 246 PRO A CA 1
ATOM 1823 C C . PRO A 1 246 ? 25.382 3.957 -6.597 1.00 94.06 246 PRO A C 1
ATOM 1825 O O . PRO A 1 246 ? 26.152 4.841 -6.968 1.00 94.06 246 PRO A O 1
ATOM 1828 N N . SER A 1 247 ? 24.276 4.213 -5.902 1.00 92.75 247 SER A N 1
ATOM 1829 C CA . SER A 1 247 ? 23.866 5.547 -5.461 1.00 92.75 247 SER A CA 1
ATOM 1830 C C . SER A 1 247 ? 23.323 5.490 -4.040 1.00 92.75 247 SER A C 1
ATOM 1832 O O . SER A 1 247 ? 22.899 4.437 -3.553 1.00 92.75 247 SER A O 1
ATOM 1834 N N . THR A 1 248 ? 23.292 6.634 -3.364 1.00 94.75 248 THR A N 1
ATOM 1835 C CA . THR A 1 248 ? 22.516 6.750 -2.128 1.00 94.75 248 THR A CA 1
ATOM 1836 C C . THR A 1 248 ? 21.015 6.734 -2.437 1.00 94.75 248 THR A C 1
ATOM 1838 O O . THR A 1 248 ? 20.590 7.024 -3.558 1.00 94.75 248 THR A O 1
ATOM 1841 N N . LEU A 1 249 ? 20.188 6.412 -1.435 1.00 91.50 249 LEU A N 1
ATOM 1842 C CA . LEU A 1 249 ? 18.728 6.472 -1.575 1.00 91.50 249 LEU A CA 1
ATOM 1843 C C . LEU A 1 249 ? 18.249 7.895 -1.898 1.00 91.50 249 LEU A C 1
ATOM 1845 O O . LEU A 1 249 ? 17.306 8.074 -2.659 1.00 91.50 249 LEU A O 1
ATOM 1849 N N . GLU A 1 250 ? 18.898 8.906 -1.323 1.00 92.19 250 GLU A N 1
ATOM 1850 C CA . GLU A 1 250 ? 18.520 10.299 -1.539 1.00 92.19 250 GLU A CA 1
ATOM 1851 C C . GLU A 1 250 ? 18.809 10.751 -2.973 1.00 92.19 250 GLU A C 1
ATOM 1853 O O . GLU A 1 250 ? 17.958 11.375 -3.600 1.00 92.19 250 GLU A O 1
ATOM 1858 N N . GLU A 1 251 ? 19.971 10.383 -3.517 1.00 94.44 251 GLU A N 1
ATOM 1859 C CA . GLU A 1 251 ? 20.300 10.621 -4.927 1.00 94.44 251 GLU A CA 1
ATOM 1860 C C . GLU A 1 251 ? 19.367 9.847 -5.856 1.00 94.44 251 GLU A C 1
ATOM 1862 O O . GLU A 1 251 ? 18.869 10.421 -6.818 1.00 94.44 251 GLU A O 1
ATOM 1867 N N . ALA A 1 252 ? 19.073 8.578 -5.543 1.00 94.88 252 ALA A N 1
ATOM 1868 C CA . ALA A 1 252 ? 18.139 7.766 -6.320 1.00 94.88 252 ALA A CA 1
ATOM 1869 C C . ALA A 1 252 ? 16.759 8.429 -6.414 1.00 94.88 252 ALA A C 1
ATOM 1871 O O . ALA A 1 252 ? 16.217 8.544 -7.508 1.00 94.88 252 ALA A O 1
ATOM 1872 N N . ILE A 1 253 ? 16.219 8.909 -5.286 1.00 93.81 253 ILE A N 1
ATOM 1873 C CA . ILE A 1 253 ? 14.931 9.613 -5.246 1.00 93.81 253 ILE A CA 1
ATOM 1874 C C . ILE A 1 253 ? 15.012 10.927 -6.031 1.00 93.81 253 ILE A C 1
ATOM 1876 O O . ILE A 1 253 ? 14.139 11.190 -6.858 1.00 93.81 253 ILE A O 1
ATOM 1880 N N . ARG A 1 254 ? 16.061 11.729 -5.809 1.00 96.12 254 ARG A N 1
ATOM 1881 C CA . ARG A 1 254 ? 16.256 13.033 -6.464 1.00 96.12 254 ARG A CA 1
ATOM 1882 C C . ARG A 1 254 ? 16.327 12.916 -7.988 1.00 96.12 254 ARG A C 1
ATOM 1884 O O . ARG A 1 254 ? 15.726 13.728 -8.680 1.00 96.12 254 ARG A O 1
ATOM 1891 N N . ASP A 1 255 ? 17.015 11.895 -8.487 1.00 96.19 255 ASP A N 1
ATOM 1892 C CA . ASP A 1 255 ? 17.269 11.689 -9.914 1.00 96.19 255 ASP A CA 1
ATOM 1893 C C . ASP A 1 255 ? 16.262 10.733 -10.583 1.00 96.19 255 ASP A C 1
ATOM 1895 O O . ASP A 1 255 ? 16.450 10.369 -11.747 1.00 96.19 255 ASP A O 1
ATOM 1899 N N . THR A 1 256 ? 15.199 10.316 -9.876 1.00 95.81 256 THR A N 1
ATOM 1900 C CA . THR A 1 256 ? 14.257 9.269 -10.328 1.00 95.81 256 THR A CA 1
ATOM 1901 C C . THR A 1 256 ? 13.738 9.518 -11.742 1.00 95.81 256 THR A C 1
ATOM 1903 O O . THR A 1 256 ? 13.711 8.591 -12.543 1.00 95.81 256 THR A O 1
ATOM 1906 N N . GLU A 1 257 ? 13.349 10.753 -12.070 1.00 96.94 257 GLU A N 1
ATOM 1907 C CA . GLU A 1 257 ? 12.793 11.103 -13.385 1.00 96.94 257 GLU A CA 1
ATOM 1908 C C . GLU A 1 257 ? 13.775 10.791 -14.522 1.00 96.94 257 GLU A C 1
ATOM 1910 O O . GLU A 1 257 ? 13.429 10.108 -15.490 1.00 96.94 257 GLU A O 1
ATOM 1915 N N . ARG A 1 258 ? 15.030 11.230 -14.371 1.00 97.56 258 ARG A N 1
ATOM 1916 C CA . ARG A 1 258 ? 16.099 10.966 -15.336 1.00 97.56 258 ARG A CA 1
ATOM 1917 C C . ARG A 1 258 ? 16.393 9.469 -15.419 1.00 97.56 258 ARG A C 1
ATOM 1919 O O . ARG A 1 258 ? 16.398 8.908 -16.507 1.00 97.56 258 ARG A O 1
ATOM 1926 N N . LEU A 1 259 ? 16.589 8.816 -14.272 1.00 97.56 259 LEU A N 1
ATOM 1927 C CA . LEU A 1 259 ? 16.916 7.388 -14.198 1.00 97.56 259 LEU A CA 1
ATOM 1928 C C . LEU A 1 259 ? 15.831 6.506 -14.828 1.00 97.56 259 LEU A C 1
ATOM 1930 O O . LEU A 1 259 ? 16.145 5.560 -15.553 1.00 97.56 259 LEU A O 1
ATOM 1934 N N . LEU A 1 260 ? 14.560 6.824 -14.577 1.00 97.25 260 LEU A N 1
ATOM 1935 C CA . LEU A 1 260 ? 13.416 6.127 -15.154 1.00 97.25 260 LEU A CA 1
ATOM 1936 C C . LEU A 1 260 ? 13.360 6.324 -16.672 1.00 97.25 260 LEU A C 1
ATOM 1938 O O . LEU A 1 260 ? 13.175 5.348 -17.395 1.00 97.25 260 LEU A O 1
ATOM 1942 N N . THR A 1 261 ? 13.575 7.553 -17.149 1.00 97.50 261 THR A N 1
ATOM 1943 C CA . THR A 1 261 ? 13.598 7.883 -18.583 1.00 97.50 261 THR A CA 1
ATOM 1944 C C . THR A 1 261 ? 14.708 7.125 -19.309 1.00 97.50 261 THR A C 1
ATOM 1946 O O . THR A 1 261 ? 14.436 6.408 -20.274 1.00 97.50 261 THR A O 1
ATOM 1949 N N . ASP A 1 262 ? 15.939 7.202 -18.796 1.00 97.25 262 ASP A N 1
ATOM 1950 C CA . ASP A 1 262 ? 17.108 6.528 -19.370 1.00 97.25 262 ASP A CA 1
ATOM 1951 C C . ASP A 1 262 ? 16.894 5.003 -19.424 1.00 97.25 262 ASP A C 1
ATOM 1953 O O . ASP A 1 262 ? 17.250 4.328 -20.395 1.00 97.25 262 ASP A O 1
ATOM 1957 N N . SER A 1 263 ? 16.279 4.442 -18.380 1.00 97.25 263 SER A N 1
ATOM 1958 C CA . SER A 1 263 ? 16.044 2.999 -18.265 1.00 97.25 263 SER A CA 1
ATOM 1959 C C . SER A 1 263 ? 14.898 2.513 -19.147 1.00 97.25 263 SER A C 1
ATOM 1961 O O . SER A 1 263 ? 15.011 1.443 -19.746 1.00 97.25 263 SER A O 1
ATOM 1963 N N . ALA A 1 264 ? 13.830 3.302 -19.289 1.00 97.75 264 ALA A N 1
ATOM 1964 C CA . ALA A 1 264 ? 12.751 3.031 -20.234 1.00 97.75 264 ALA A CA 1
ATOM 1965 C C . ALA A 1 264 ? 13.268 3.049 -21.681 1.00 97.75 264 ALA A C 1
ATOM 1967 O O . ALA A 1 264 ? 12.984 2.131 -22.455 1.00 97.75 264 ALA A O 1
ATOM 1968 N N . GLU A 1 265 ? 14.093 4.040 -22.036 1.00 97.81 265 GLU A N 1
ATOM 1969 C CA . GLU A 1 265 ? 14.733 4.099 -23.351 1.00 97.81 265 GLU A CA 1
ATOM 1970 C C . GLU A 1 265 ? 15.617 2.868 -23.590 1.00 97.81 265 GLU A C 1
ATOM 1972 O O . GLU A 1 265 ? 15.521 2.216 -24.634 1.00 97.81 265 GLU A O 1
ATOM 1977 N N . CYS A 1 266 ? 16.457 2.514 -22.615 1.00 97.38 266 CYS A N 1
ATOM 1978 C CA . CYS A 1 266 ? 17.334 1.351 -22.702 1.00 97.38 266 CYS A CA 1
ATOM 1979 C C . CYS A 1 266 ? 16.540 0.043 -22.877 1.00 97.38 266 CYS A C 1
ATOM 1981 O O . CYS A 1 266 ? 16.853 -0.757 -23.765 1.00 97.38 266 CYS A O 1
ATOM 1983 N N . ALA A 1 267 ? 15.468 -0.149 -22.102 1.00 97.50 267 ALA A N 1
ATOM 1984 C CA . ALA A 1 267 ? 14.559 -1.286 -22.235 1.00 97.50 267 ALA A CA 1
ATOM 1985 C C . ALA A 1 267 ? 13.946 -1.361 -23.640 1.00 97.50 267 ALA A C 1
ATOM 1987 O O . ALA A 1 267 ? 13.991 -2.412 -24.284 1.00 97.50 267 ALA A O 1
ATOM 1988 N N . MET A 1 268 ? 13.459 -0.239 -24.175 1.00 97.75 268 MET A N 1
ATOM 1989 C CA . MET A 1 268 ? 12.901 -0.209 -25.526 1.00 97.75 268 MET A CA 1
ATOM 1990 C C . MET A 1 268 ? 13.963 -0.503 -26.594 1.00 97.75 268 MET A C 1
ATOM 1992 O O . MET A 1 268 ? 13.703 -1.234 -27.550 1.00 97.75 268 MET A O 1
ATOM 1996 N N . ARG A 1 269 ? 15.195 -0.008 -26.430 1.00 97.88 269 ARG A N 1
ATOM 1997 C CA . ARG A 1 269 ? 16.313 -0.354 -27.324 1.00 97.88 269 ARG A CA 1
ATOM 1998 C C . ARG A 1 269 ? 16.593 -1.856 -27.317 1.00 97.88 269 ARG A C 1
ATOM 2000 O O . ARG A 1 269 ? 16.803 -2.419 -28.391 1.00 97.88 269 ARG A O 1
ATOM 2007 N N . MET A 1 270 ? 16.536 -2.520 -26.160 1.00 97.31 270 MET A N 1
ATOM 2008 C CA . MET A 1 270 ? 16.663 -3.981 -26.076 1.00 97.31 270 MET A CA 1
ATOM 2009 C C . MET A 1 270 ? 15.534 -4.701 -26.830 1.00 97.31 270 MET A C 1
ATOM 2011 O O . MET A 1 270 ? 15.810 -5.627 -27.596 1.00 97.31 270 MET A O 1
ATOM 2015 N N . VAL A 1 271 ? 14.286 -4.233 -26.709 1.00 96.94 271 VAL A N 1
ATOM 2016 C CA . VAL A 1 271 ? 13.149 -4.752 -27.495 1.00 96.94 271 VAL A CA 1
ATOM 2017 C C . VAL A 1 271 ? 13.402 -4.595 -28.998 1.00 96.94 271 VAL A C 1
ATOM 2019 O O . VAL A 1 271 ? 13.216 -5.539 -29.770 1.00 96.94 271 VAL A O 1
ATOM 2022 N N . MET A 1 272 ? 13.893 -3.431 -29.431 1.00 96.94 272 MET A N 1
ATOM 2023 C CA . MET A 1 272 ? 14.209 -3.169 -30.838 1.00 96.94 272 MET A CA 1
ATOM 2024 C C . MET A 1 272 ? 15.334 -4.070 -31.362 1.00 96.94 272 MET A C 1
ATOM 2026 O O . MET A 1 272 ? 15.241 -4.570 -32.484 1.00 96.94 272 MET A O 1
ATOM 2030 N N . VAL A 1 273 ? 16.364 -4.338 -30.553 1.00 97.19 273 VAL A N 1
ATOM 2031 C CA . VAL A 1 273 ? 17.403 -5.329 -30.881 1.00 97.19 273 VAL A CA 1
ATOM 2032 C C . VAL A 1 273 ? 16.782 -6.716 -31.062 1.00 97.19 273 VAL A C 1
ATOM 2034 O O . VAL A 1 273 ? 17.046 -7.371 -32.072 1.00 97.19 273 VAL A O 1
ATOM 2037 N N . GLY A 1 274 ? 15.900 -7.141 -30.152 1.00 95.00 274 GLY A N 1
ATOM 2038 C CA . GLY A 1 274 ? 15.154 -8.398 -30.279 1.00 95.00 274 GLY A CA 1
ATOM 2039 C C . GLY A 1 274 ? 14.344 -8.483 -31.579 1.00 95.00 274 GLY A C 1
ATOM 2040 O O . GLY A 1 274 ? 14.418 -9.480 -32.300 1.00 95.00 274 GLY A O 1
ATOM 2041 N N . LYS A 1 275 ? 13.649 -7.401 -31.949 1.00 93.69 275 LYS A N 1
ATOM 2042 C CA . LYS A 1 275 ? 12.883 -7.306 -33.204 1.00 93.69 275 LYS A CA 1
ATOM 2043 C C . LYS A 1 275 ? 13.770 -7.442 -34.446 1.00 93.69 275 LYS A C 1
ATOM 2045 O O . LYS A 1 275 ? 13.391 -8.122 -35.406 1.00 93.69 275 LYS A O 1
ATOM 2050 N N . LEU A 1 276 ? 14.959 -6.834 -34.438 1.00 93.75 276 LEU A N 1
ATOM 2051 C CA . LEU A 1 276 ? 15.936 -6.965 -35.525 1.00 93.75 276 LEU A CA 1
ATOM 2052 C C . LEU A 1 276 ? 16.451 -8.404 -35.656 1.00 93.75 276 LEU A C 1
ATOM 2054 O O . LEU A 1 276 ? 16.538 -8.919 -36.773 1.00 93.75 276 LEU A O 1
ATOM 2058 N N . LEU A 1 277 ? 16.737 -9.074 -34.534 1.00 92.44 277 LEU A N 1
ATOM 2059 C CA . LEU A 1 277 ? 17.160 -10.478 -34.523 1.00 92.44 277 LEU A CA 1
ATOM 2060 C C . LEU A 1 277 ? 16.071 -11.404 -35.083 1.00 92.44 277 LEU A C 1
ATOM 2062 O O . LEU A 1 277 ? 16.367 -12.239 -35.942 1.00 92.44 277 LEU A O 1
ATOM 2066 N N . GLY A 1 278 ? 14.813 -11.213 -34.672 1.00 89.62 278 GLY A N 1
ATOM 2067 C CA . GLY A 1 278 ? 13.674 -11.979 -35.193 1.00 89.62 278 GLY A CA 1
ATOM 2068 C C . GLY A 1 278 ? 13.465 -11.783 -36.699 1.00 89.62 278 GLY A C 1
ATOM 2069 O O . GLY A 1 278 ? 13.309 -12.751 -37.446 1.00 89.62 278 GLY A O 1
ATOM 2070 N N . SER A 1 279 ? 13.567 -10.539 -37.173 1.00 87.06 279 SER A N 1
ATOM 2071 C CA . SER A 1 279 ? 13.447 -10.205 -38.602 1.00 87.06 279 SER A CA 1
ATOM 2072 C C . SER A 1 279 ? 14.570 -10.836 -39.437 1.00 87.06 279 SER A C 1
ATOM 2074 O O . SER A 1 279 ? 14.341 -11.371 -40.526 1.00 87.06 279 SER A O 1
ATOM 2076 N N . ALA A 1 280 ? 15.801 -10.822 -38.915 1.00 81.00 280 ALA A N 1
ATOM 2077 C CA . ALA A 1 280 ? 16.947 -11.438 -39.570 1.00 81.00 280 ALA A CA 1
ATOM 2078 C C . ALA A 1 280 ? 16.819 -12.971 -39.644 1.00 81.00 280 ALA A C 1
ATOM 2080 O O . ALA A 1 280 ? 17.170 -13.551 -40.675 1.00 81.00 280 ALA A O 1
ATOM 2081 N N . ALA A 1 281 ? 16.293 -13.626 -38.603 1.00 75.94 281 ALA A N 1
ATOM 2082 C CA . ALA A 1 281 ? 16.052 -15.070 -38.593 1.00 75.94 281 ALA A CA 1
ATOM 2083 C C . ALA A 1 281 ? 15.002 -15.486 -39.640 1.00 75.94 281 ALA A C 1
ATOM 2085 O O . ALA A 1 281 ? 15.298 -16.325 -40.493 1.00 75.94 281 ALA A O 1
ATOM 2086 N N . ALA A 1 282 ? 13.849 -14.808 -39.685 1.00 75.19 282 ALA A N 1
ATOM 2087 C CA . ALA A 1 282 ? 12.805 -15.065 -40.685 1.00 75.19 282 ALA A CA 1
ATOM 2088 C C . ALA A 1 282 ? 13.322 -14.918 -42.134 1.00 75.19 282 ALA A C 1
ATOM 2090 O O . ALA A 1 282 ? 12.995 -15.713 -43.023 1.00 75.19 282 ALA A O 1
ATOM 2091 N N . SER A 1 283 ? 14.203 -13.939 -42.378 1.00 72.31 283 SER A N 1
ATOM 2092 C CA . SER A 1 283 ? 14.828 -13.741 -43.693 1.00 72.31 283 SER A CA 1
ATOM 2093 C C . SER A 1 283 ? 15.791 -14.874 -44.094 1.00 72.31 283 SER A C 1
ATOM 2095 O O . SER A 1 283 ? 15.922 -15.187 -45.282 1.00 72.31 283 SER A O 1
ATOM 2097 N N . LYS A 1 284 ? 16.460 -15.511 -43.121 1.00 71.75 284 LYS A N 1
ATOM 2098 C CA . LYS A 1 284 ? 17.378 -16.638 -43.350 1.00 71.75 284 LYS A CA 1
ATOM 2099 C C . LYS A 1 284 ? 16.621 -17.937 -43.614 1.00 71.75 284 LYS A C 1
ATOM 2101 O O 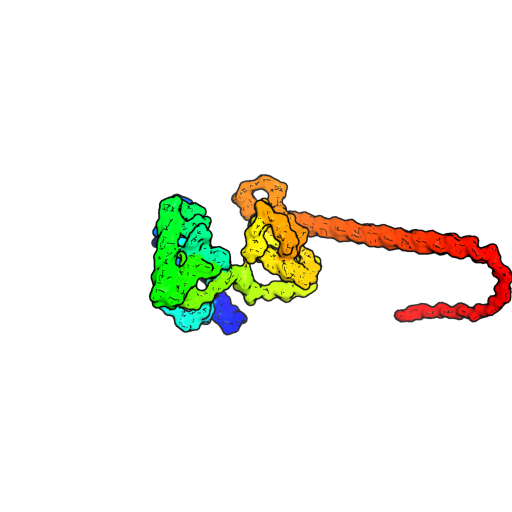. LYS A 1 284 ? 17.010 -18.660 -44.530 1.00 71.75 284 LYS A O 1
ATOM 2106 N N . ASP A 1 285 ? 15.525 -18.193 -42.904 1.00 67.25 285 ASP A N 1
ATOM 2107 C CA . ASP A 1 285 ? 14.685 -19.379 -43.133 1.00 67.25 285 ASP A CA 1
ATOM 2108 C C . ASP A 1 285 ? 13.949 -19.317 -44.476 1.00 67.25 285 ASP A C 1
ATOM 2110 O O . ASP A 1 285 ? 13.882 -20.308 -45.206 1.00 67.25 285 ASP A O 1
ATOM 2114 N N . THR A 1 286 ? 13.515 -18.124 -44.891 1.00 61.78 286 THR A N 1
ATOM 2115 C CA . THR A 1 286 ? 12.961 -17.915 -46.238 1.00 61.78 2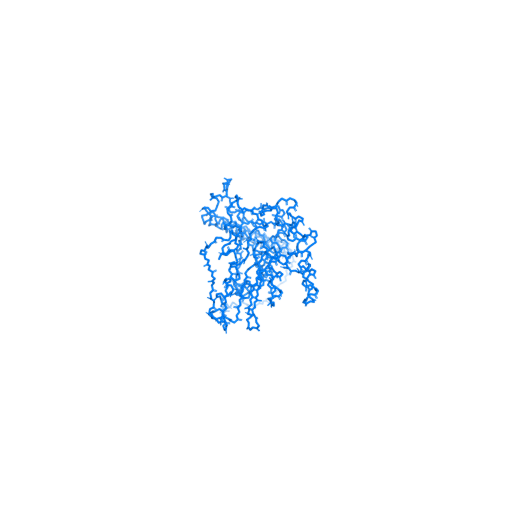86 THR A CA 1
ATOM 2116 C C . T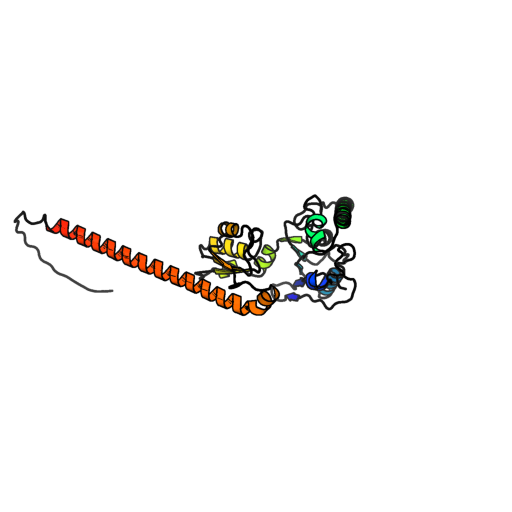HR A 1 286 ? 14.008 -18.216 -47.318 1.00 61.78 286 THR A C 1
ATOM 2118 O O . THR A 1 286 ? 13.714 -18.895 -48.301 1.00 61.78 286 THR A O 1
ATOM 2121 N N . LYS A 1 287 ? 15.265 -17.790 -47.123 1.00 59.31 287 LYS A N 1
ATOM 2122 C CA . LYS A 1 287 ? 16.366 -18.105 -48.051 1.00 59.31 287 LYS A CA 1
ATOM 2123 C C . LYS A 1 287 ? 16.737 -19.592 -48.059 1.00 59.31 287 LYS A C 1
ATOM 2125 O O . LYS A 1 287 ? 17.029 -20.103 -49.136 1.00 59.31 287 LYS A O 1
ATOM 2130 N N . ARG A 1 288 ? 16.687 -20.283 -46.912 1.00 57.19 288 ARG A N 1
ATOM 2131 C CA . ARG A 1 288 ? 16.909 -21.739 -46.819 1.00 57.19 288 ARG A CA 1
ATOM 2132 C C . ARG A 1 288 ? 15.813 -22.539 -47.524 1.00 57.19 288 ARG A C 1
ATOM 2134 O O . ARG A 1 288 ? 16.129 -23.389 -48.349 1.00 57.19 288 ARG A O 1
ATOM 2141 N N . SER A 1 289 ? 14.538 -22.208 -47.308 1.00 54.31 289 SER A N 1
ATOM 2142 C CA . SER A 1 289 ? 13.435 -22.896 -48.001 1.00 54.31 289 SER A CA 1
ATOM 2143 C C . SER A 1 289 ? 13.459 -22.672 -49.521 1.00 54.31 289 SER A C 1
ATOM 2145 O O . SER A 1 289 ? 13.208 -23.599 -50.290 1.00 54.31 289 SER A O 1
ATOM 2147 N N . LEU A 1 290 ? 13.847 -21.476 -49.985 1.00 56.16 290 LEU A N 1
ATOM 2148 C CA . LEU A 1 290 ? 14.039 -21.187 -51.411 1.00 56.16 290 LEU A CA 1
ATOM 2149 C C . LEU A 1 290 ? 15.260 -21.913 -51.998 1.00 56.16 290 LEU A C 1
ATOM 2151 O O . LEU A 1 290 ? 15.195 -22.363 -53.145 1.00 56.16 290 LEU A O 1
ATOM 2155 N N . SER A 1 291 ? 16.355 -22.071 -51.242 1.00 55.72 291 SER A N 1
ATOM 2156 C CA . SER A 1 291 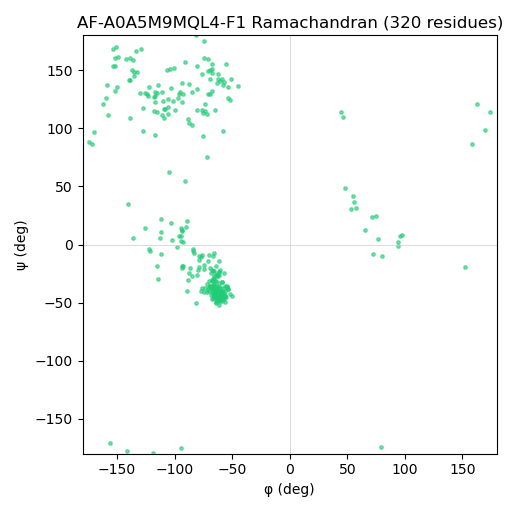? 17.512 -22.858 -51.691 1.00 55.72 291 SER A CA 1
ATOM 2157 C C . SER A 1 291 ? 17.212 -24.356 -51.746 1.00 55.72 291 SER A C 1
ATOM 2159 O O . SER A 1 291 ? 17.628 -25.009 -52.705 1.00 55.72 291 SER A O 1
ATOM 2161 N N . ASP A 1 292 ? 16.423 -24.876 -50.804 1.00 53.78 292 ASP A N 1
ATOM 2162 C CA . ASP A 1 292 ? 16.001 -26.281 -50.773 1.00 53.78 292 ASP A CA 1
ATOM 2163 C C . ASP A 1 292 ? 14.991 -26.585 -51.891 1.00 53.78 292 ASP A C 1
ATOM 2165 O O . ASP A 1 292 ? 15.105 -27.600 -52.581 1.00 53.78 292 ASP A O 1
ATOM 2169 N N . CYS A 1 293 ? 14.080 -25.652 -52.190 1.00 50.53 293 CYS A N 1
ATOM 2170 C CA . CYS A 1 293 ? 13.172 -25.749 -53.338 1.00 50.53 293 CYS A CA 1
ATOM 2171 C C . CYS A 1 293 ? 13.929 -25.668 -54.685 1.00 50.53 293 CYS A C 1
ATOM 2173 O O . CYS A 1 293 ? 13.608 -26.379 -55.644 1.00 50.53 293 CYS A O 1
ATOM 2175 N N . CYS A 1 294 ? 15.005 -24.872 -54.760 1.00 51.59 294 CYS A N 1
ATOM 2176 C CA . CYS A 1 294 ? 15.902 -24.848 -55.921 1.00 51.59 294 CYS A CA 1
ATOM 2177 C C . CYS A 1 294 ? 16.751 -26.126 -56.059 1.00 51.59 294 CYS A C 1
ATOM 2179 O O . CYS A 1 294 ? 17.048 -26.534 -57.184 1.00 51.59 294 CYS A O 1
ATOM 2181 N N . HIS A 1 295 ? 17.127 -26.785 -54.956 1.00 49.19 295 HIS A N 1
ATOM 2182 C CA . HIS A 1 295 ? 17.813 -28.083 -54.990 1.00 49.19 295 HIS A CA 1
ATOM 2183 C C . HIS A 1 295 ? 16.871 -29.237 -55.368 1.00 49.19 295 HIS A C 1
ATOM 2185 O O . HIS A 1 295 ? 17.251 -30.083 -56.180 1.00 49.19 295 HIS A O 1
ATOM 2191 N N . ALA A 1 296 ? 15.614 -29.223 -54.913 1.00 46.16 296 ALA A N 1
ATOM 2192 C CA . ALA A 1 296 ? 14.596 -30.195 -55.327 1.00 46.16 296 ALA A CA 1
ATOM 2193 C C . ALA A 1 296 ? 14.249 -30.100 -56.832 1.00 46.16 296 ALA A C 1
ATOM 2195 O O . ALA A 1 296 ? 13.993 -31.115 -57.486 1.00 46.16 296 ALA A O 1
ATOM 2196 N N . ARG A 1 297 ? 14.330 -28.902 -57.434 1.00 42.56 297 ARG A N 1
ATOM 2197 C CA . ARG A 1 297 ? 14.202 -28.722 -58.897 1.00 42.56 297 ARG A CA 1
ATOM 2198 C C . ARG A 1 297 ? 15.426 -29.166 -59.704 1.00 42.56 297 ARG A C 1
ATOM 2200 O O . ARG A 1 297 ? 15.289 -29.458 -60.889 1.00 42.56 297 ARG A O 1
ATOM 2207 N N . ARG A 1 298 ? 16.617 -29.259 -59.101 1.00 43.19 298 ARG A N 1
ATOM 2208 C CA . ARG A 1 298 ? 17.804 -29.807 -59.791 1.00 43.19 298 ARG A CA 1
ATOM 2209 C C . ARG A 1 298 ? 17.824 -31.334 -59.819 1.00 43.19 298 ARG A C 1
ATOM 2211 O O . ARG A 1 298 ? 18.367 -31.891 -60.766 1.00 43.19 298 ARG A O 1
ATOM 2218 N N . TYR A 1 299 ? 17.176 -32.003 -58.865 1.00 40.66 299 TYR A N 1
ATOM 2219 C CA . TYR A 1 299 ? 17.037 -33.465 -58.889 1.00 40.66 299 TYR A CA 1
ATOM 2220 C C . TYR A 1 299 ? 15.928 -33.973 -59.823 1.00 40.66 299 TYR A C 1
ATOM 2222 O O . TYR A 1 299 ? 16.016 -35.096 -60.309 1.00 40.66 299 TYR A O 1
ATOM 2230 N N . THR A 1 300 ? 14.933 -33.149 -60.160 1.00 43.72 300 THR A N 1
ATOM 2231 C CA . THR A 1 300 ? 13.868 -33.525 -61.113 1.00 43.72 300 THR A CA 1
ATOM 2232 C C . THR A 1 300 ? 14.226 -33.257 -62.581 1.00 43.72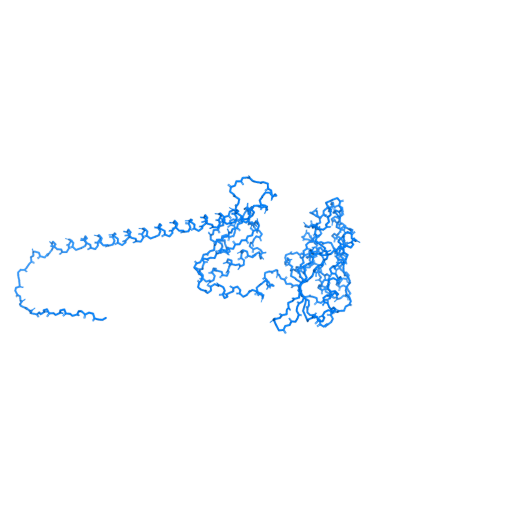 300 THR A C 1
ATOM 2234 O O . THR A 1 300 ? 13.690 -33.923 -63.461 1.00 43.72 300 THR A O 1
ATOM 2237 N N . ASN A 1 301 ? 15.203 -32.387 -62.870 1.00 40.38 301 ASN A N 1
ATOM 2238 C CA . ASN A 1 301 ? 15.667 -32.135 -64.243 1.00 40.38 301 ASN A CA 1
ATOM 2239 C C . ASN A 1 301 ? 16.714 -33.135 -64.772 1.00 40.38 301 ASN A C 1
ATOM 2241 O O . ASN A 1 301 ? 17.069 -33.052 -65.944 1.00 40.38 301 ASN A O 1
ATOM 2245 N N . ASN A 1 302 ? 17.182 -34.093 -63.961 1.00 38.84 302 ASN A N 1
ATOM 2246 C CA . ASN A 1 302 ? 18.132 -35.127 -64.405 1.00 38.84 302 ASN A CA 1
ATOM 2247 C C . ASN A 1 302 ? 17.482 -36.503 -64.672 1.00 38.84 302 ASN A C 1
ATOM 2249 O O . ASN A 1 302 ? 18.182 -37.454 -65.003 1.00 38.84 302 ASN A O 1
ATOM 2253 N N . MET A 1 303 ? 16.148 -36.613 -64.568 1.00 39.94 303 MET A N 1
ATOM 2254 C CA . MET A 1 303 ? 15.381 -37.824 -64.918 1.00 39.94 303 MET A CA 1
ATOM 2255 C C . MET A 1 303 ? 14.456 -37.660 -66.139 1.00 39.94 303 MET A C 1
ATOM 2257 O O . MET A 1 303 ? 13.734 -38.589 -66.481 1.00 39.94 303 MET A O 1
ATOM 2261 N N . ALA A 1 304 ? 14.500 -36.525 -66.844 1.00 39.75 304 ALA A N 1
ATOM 2262 C CA . ALA A 1 304 ? 13.676 -36.277 -68.036 1.00 39.75 304 ALA A CA 1
ATOM 2263 C C . ALA A 1 304 ? 14.441 -36.402 -69.375 1.00 39.75 304 ALA A C 1
ATOM 2265 O O . ALA A 1 304 ? 13.960 -35.934 -70.401 1.00 39.75 304 ALA A O 1
ATOM 2266 N N . ASN A 1 305 ? 15.606 -37.062 -69.389 1.00 38.56 305 ASN A N 1
ATOM 2267 C CA . ASN A 1 305 ? 16.299 -37.496 -70.611 1.00 38.56 305 ASN A CA 1
ATOM 2268 C C . ASN A 1 305 ? 16.128 -39.011 -70.802 1.00 38.56 305 ASN A C 1
ATOM 2270 O O . ASN A 1 305 ? 17.087 -39.770 -70.733 1.00 38.56 305 ASN A O 1
ATOM 2274 N N . ASN A 1 306 ? 14.886 -39.458 -70.978 1.00 39.47 306 ASN A N 1
ATOM 2275 C CA . ASN A 1 306 ? 14.555 -40.698 -71.683 1.00 39.47 306 ASN A CA 1
ATOM 2276 C C . ASN A 1 306 ? 13.035 -40.804 -71.810 1.00 39.47 306 ASN A C 1
ATOM 2278 O O . ASN A 1 306 ? 12.371 -41.344 -70.937 1.00 39.47 306 ASN A O 1
ATOM 2282 N N . HIS A 1 307 ? 12.494 -40.235 -72.886 1.00 35.75 307 HIS A N 1
ATOM 2283 C CA . HIS A 1 307 ? 11.531 -40.885 -73.780 1.00 35.75 307 HIS A CA 1
ATOM 2284 C C . HIS A 1 307 ? 11.028 -39.861 -74.799 1.00 35.75 307 HIS A C 1
ATOM 2286 O O . HIS A 1 307 ? 10.368 -38.880 -74.467 1.00 35.75 307 HIS A O 1
ATOM 2292 N N . GLY A 1 308 ? 11.380 -40.105 -76.062 1.00 33.09 308 GLY A N 1
ATOM 2293 C CA . GLY A 1 308 ? 10.766 -39.442 -77.200 1.00 33.09 308 GLY A CA 1
ATOM 2294 C C . GLY A 1 308 ? 9.309 -39.877 -77.329 1.00 33.09 308 GLY A C 1
ATOM 2295 O O . GLY A 1 308 ? 9.001 -41.065 -77.286 1.00 33.09 308 GLY A O 1
ATOM 2296 N N . GLY A 1 309 ? 8.426 -38.900 -77.492 1.00 31.33 309 GLY A N 1
ATOM 2297 C CA . GLY A 1 309 ? 6.996 -39.109 -77.668 1.00 31.33 309 GLY A CA 1
ATOM 2298 C C . GLY A 1 309 ? 6.319 -37.794 -78.023 1.00 31.33 309 GLY A C 1
ATOM 2299 O O . GLY A 1 309 ? 5.871 -37.060 -77.153 1.00 31.33 309 GLY A O 1
ATOM 2300 N N . SER A 1 310 ? 6.312 -37.487 -79.318 1.00 33.06 310 SER A N 1
ATOM 2301 C CA . SER A 1 310 ? 5.534 -36.422 -79.957 1.00 33.06 310 SER A CA 1
ATOM 2302 C C . SER A 1 310 ? 4.056 -36.507 -79.581 1.00 33.06 310 SER A C 1
ATOM 2304 O O . SER A 1 310 ? 3.487 -37.545 -79.893 1.00 33.06 310 SER A O 1
ATOM 2306 N N . ILE A 1 311 ? 3.447 -35.443 -79.023 1.00 34.59 311 ILE A N 1
ATOM 2307 C CA . ILE A 1 311 ? 2.056 -35.011 -79.300 1.00 34.59 311 ILE A CA 1
ATOM 2308 C C . ILE A 1 311 ? 1.918 -33.483 -79.089 1.00 34.59 311 ILE A C 1
ATOM 2310 O O . ILE A 1 311 ? 2.343 -32.926 -78.080 1.00 34.59 311 ILE A O 1
ATOM 2314 N N . ASN A 1 312 ? 1.301 -32.838 -80.084 1.00 31.81 312 ASN A N 1
ATOM 2315 C CA . ASN A 1 312 ? 0.866 -31.439 -80.195 1.00 31.81 312 ASN A CA 1
ATOM 2316 C C . ASN A 1 312 ? -0.075 -30.947 -79.075 1.00 31.81 312 ASN A C 1
ATOM 2318 O O . ASN A 1 312 ? -0.896 -31.713 -78.581 1.00 31.81 312 ASN A O 1
ATOM 2322 N N . GLY A 1 313 ? -0.107 -29.630 -78.820 1.00 31.53 313 GLY A N 1
ATOM 2323 C CA . GLY A 1 313 ? -1.262 -29.014 -78.149 1.00 31.53 313 GLY A CA 1
ATOM 2324 C C . GLY A 1 313 ? -1.089 -27.568 -77.682 1.00 31.53 313 GLY A C 1
ATOM 2325 O O . GLY A 1 313 ? -0.562 -27.315 -76.607 1.00 31.53 313 GLY A O 1
ATOM 2326 N N . 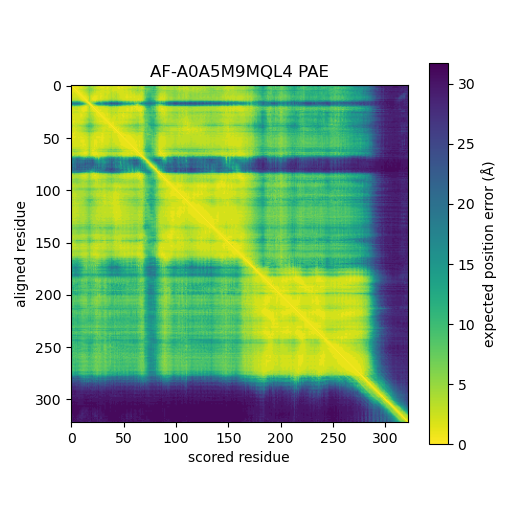ASN A 1 314 ? -1.587 -26.632 -78.489 1.00 32.56 314 ASN A N 1
ATOM 2327 C CA . ASN A 1 314 ? -1.769 -25.202 -78.220 1.00 32.56 314 ASN A CA 1
ATOM 2328 C C . ASN A 1 314 ? -2.387 -24.881 -76.840 1.00 32.56 314 ASN A C 1
ATOM 2330 O O . ASN A 1 314 ? -3.417 -25.444 -76.493 1.00 32.56 314 ASN A O 1
ATOM 2334 N N . HIS A 1 315 ? -1.865 -23.886 -76.113 1.00 33.28 315 HIS A N 1
ATOM 2335 C CA . HIS A 1 315 ? -2.377 -22.500 -76.109 1.00 33.28 315 HIS A CA 1
ATOM 2336 C C . HIS A 1 315 ? -1.863 -21.705 -74.894 1.00 33.28 315 HIS A C 1
ATOM 2338 O O . HIS A 1 315 ? -2.162 -22.002 -73.742 1.00 33.28 315 HIS A O 1
ATOM 2344 N N . LEU A 1 316 ? -1.156 -20.610 -75.187 1.00 30.12 316 LEU A N 1
ATOM 2345 C CA . LEU A 1 316 ? -1.009 -19.461 -74.296 1.00 30.12 316 LEU A CA 1
ATOM 2346 C C . LEU A 1 316 ? -2.381 -18.834 -74.000 1.00 30.12 316 LEU A C 1
ATOM 2348 O O . LEU A 1 316 ? -3.132 -18.575 -74.941 1.00 30.12 316 LEU A O 1
ATOM 2352 N N . LYS A 1 317 ? -2.602 -18.406 -72.750 1.00 33.22 317 LYS A N 1
ATOM 2353 C CA . LYS A 1 317 ? -3.160 -17.074 -72.448 1.00 33.22 317 LYS A CA 1
ATOM 2354 C C . LYS A 1 317 ? -2.815 -16.627 -71.020 1.00 33.22 317 LYS A C 1
ATOM 2356 O O . LYS A 1 317 ? -3.293 -17.180 -70.039 1.00 33.22 317 LYS A O 1
ATOM 2361 N N . ARG A 1 318 ? -1.966 -15.595 -70.949 1.00 30.17 318 ARG A N 1
ATOM 2362 C CA . ARG A 1 318 ? -1.869 -14.623 -69.846 1.00 30.17 318 ARG A CA 1
ATOM 2363 C C . ARG A 1 318 ? -3.125 -13.747 -69.832 1.00 30.17 318 ARG A C 1
ATOM 2365 O O . ARG A 1 318 ? -3.609 -13.440 -70.914 1.00 30.17 318 ARG A O 1
ATOM 2372 N N . LEU A 1 319 ? -3.517 -13.275 -68.646 1.00 33.03 319 LEU A N 1
ATOM 2373 C CA . LEU A 1 319 ? -4.144 -11.973 -68.322 1.00 33.03 319 LEU A CA 1
ATOM 2374 C C . LEU A 1 319 ? -4.132 -11.880 -66.777 1.00 33.03 319 LEU A C 1
ATOM 2376 O O . LEU A 1 319 ? -4.730 -12.721 -66.122 1.00 33.03 319 LEU A O 1
ATOM 2380 N N . GLN A 1 320 ? -3.152 -11.215 -66.158 1.00 31.89 320 GLN A N 1
ATOM 2381 C CA . GLN A 1 320 ? -3.205 -9.835 -65.637 1.00 31.89 320 GLN A CA 1
ATOM 2382 C C . GLN A 1 320 ? -4.457 -9.468 -64.808 1.00 31.89 320 GLN A C 1
ATOM 2384 O O . GLN A 1 320 ? -5.534 -9.290 -65.360 1.00 31.89 320 GLN A O 1
ATOM 2389 N N . SER A 1 321 ? -4.207 -9.308 -63.497 1.00 36.44 321 SER A N 1
ATOM 2390 C CA . SER A 1 321 ? -4.732 -8.320 -62.531 1.00 36.44 321 SER A CA 1
ATOM 2391 C C . SER A 1 321 ? -6.229 -7.982 -62.508 1.00 36.44 321 SER A C 1
ATOM 2393 O O . SER A 1 321 ? -6.699 -7.249 -63.377 1.00 36.44 321 SER A O 1
ATOM 2395 N N . GLN A 1 322 ? -6.891 -8.343 -61.404 1.00 42.00 322 GLN A N 1
ATOM 2396 C CA . GLN A 1 322 ? -7.257 -7.421 -60.314 1.00 42.00 322 GLN A CA 1
ATOM 2397 C C . GLN A 1 322 ? -7.027 -8.124 -58.975 1.00 42.00 322 GLN A C 1
ATOM 2399 O O . GLN A 1 322 ? -7.136 -9.371 -58.963 1.00 42.00 322 GLN A O 1
#

Sequence (322 aa):
MGPTRVPIPSFYGILEGSGQKTAVIEMAAAAGLSLVPRTCRDPCVTTTFGVGQLITAALDEDVQRIITDVVIQAPVMVVLRLREVQIEAVCNWDNVLCGPKGVARVYGPQKGANEQQTELLAAAMDTYATVAQRTLGVNVSQLPGSGASGGLGTGLLLIGAVLRPRYEAILEYFNLDDLFDNCDLVFTAEGGIDDQTPRGKIPAEVAMRAEKHHIPVIALAGTVGPNADLNYHVGINAYVSILQQPSTLEEAIRDTERLLTDSAECAMRMVMVGKLLGSAAASKDTKRSLSDCCHARRYTNNMANNHGGSINGNHLKRLQSQ

Secondary structure (DSSP, 8-state):
--TTSS------EEE-SSSS-EEEE-THHHH-GGGS-GGG--TTT---HHHHHHHHHHHTTT-SEEEEE--S----------SSSEEEEEE-TT-BSSSTTBHHHHHSGGGT--HHHHHHHHHHHHHHHHHHHHHH----SS-TTTTHHHHHHHHHHHTTPEEEEHHHHHHHHS-HHHHTTT-S-EEEEEEEESTTTTTT-HHHHHHHHHHHTT--EEEEEEEE-TTGGGGGGGT--EEEES--S---HHHHHHTHHHHHHHHHHHHHHHHHHHHHHHHHHHHHHHHHHHHHHHHHHHHHTTS-SS----------------

InterPro domains:
  IPR004381 Glycerate kinase [PF02595] (2-67)
  IPR004381 Glycerate kinase [PF02595] (81-271)
  IPR004381 Glycerate kinase [PTHR21599] (81-274)
  IPR004381 Glycerate kinase [TIGR00045] (81-272)
  IPR018193 Glycerate kinase, flavodoxin-like fold [G3DSA:3.90.1510.10] (1-73)
  IPR018193 Glycerate kinase, flavodoxin-like fold [G3DSA:3.90.1510.10] (81-174)
  IPR018197 Glycerate kinase, restriction-enzyme-like fold [G3DSA:3.40.50.10350] (175-261)
  IPR036129 Glycerate kinase superfamily [SSF110738] (1-273)

Foldseek 3Di:
DAFQPDDDDADWDWDDDPPFTEIEHELLRRYNLVRADPVRLALVRTESASVLVVVVVVVVVVGQEYEYEFAAGADDDDHPDQPRHAYEYAFQQQAFCADPSHLLNVPVVVSPDDPVSSVVLRVVSVVVQVCCCVPVVDRRGGGGRCCGRNRVSVVCVSSPYHYDYNLVVVCVVDVLLVVLVPDQAEEEEDAEAEPCCCSRNPQLVSQLSCVVVPHAYEYEYCYYDYPSVVSVVSRHVYYDHLDPDDDDPVVSVVCVVVSSVVGVVVVVVVVVVVVVVVVVVVVVVVVVVVVVVVVVVVVVVVPPPDDDDDDDDDDDDDDDDD

Nearest PDB structures (foldseek):
  3cwc-assembly1_B  TM=7.664E-01  e=1.811E-19  Salmonella enterica subsp. enterica serovar Typhimurium str. LT2
  3cwc-assembly1_A  TM=7.534E-01  e=1.097E-18  Salmonella enterica subsp. enterica serovar Typhimurium str. LT2
  1to6-assembly1_A  TM=7.728E-01  e=3.120E-16  Neisseria meningitidis serogroup A
  3bic-assembly2_B  TM=2.853E-01  e=1.461E-01  Homo sapiens
  5o85-assembly1_A  TM=4.110E-01  e=3.691E+00  Homo sapiens

Organism: NCBI:txid1220188

Radius of gyration: 30.96 Å; Cα contacts (8 Å, |Δi|>4): 527; chains: 1; bounding box: 52×61×106 Å